Protein AF-0000000070341217 (afdb_homodimer)

Secondary structure (DSSP, 8-state):
---------------S-------HHHHHHHHHHHHHHHHHHHHHH--S---SSHHHHHHHHHHHHHHHHHHHHHHHHHHHHHHHHHHHHHHHHHHHHHHHHHHHHHHHHH-/---------------S-------HHHHHHHHHHHHHHHHHHHHHH--S---SSHHHHHHHHHHHHHHHHHHHHHHHHHHHHHHHHHHHHHHHHHHHHHHHHHHHHHHHHH-

InterPro domains:
  IPR011598 Myc-type, basic helix-loop-helix (bHLH) domain [PS50888] (19-68)
  IPR011598 Myc-type, basic helix-loop-helix (bHLH) domain [SM00353] (25-74)
  IPR036638 Helix-loop-helix DNA-binding domain superfamily [G3DSA:4.10.280.10] (15-98)
  IPR036638 Helix-loop-helix DNA-binding domain superfamily [SSF47459] (21-89)
  IPR045084 Transcription factor AIB/MYC-like [PTHR11514] (4-87)
  IPR057075 Iron-related transcription factor 3, bHLH domain [PF23177] (24-95)

Foldseek 3Di:
DPPPPPPPPPPPDPPPPPPPDDDPVVVVVCVVVVVVVVLVVLVVVQPDQPDDDSVSSVVSSVVVVVVVVVVVVVVVVVVVVVVVVVVVVVVVVVVVVVVVVVVVVVVVVVD/DPPPPPPPPPPPDPPPPPPPDDDPVVVVVCVVVVVVVVLVVLVVVQPDQPDDDSVSSVVSSVVVVVVVVVVVVVVVVVVVVVVVVVVVVVVVVVVVVVVVVVVVVVVVVVD

Organism: NCBI:txid109376

Radius of gyration: 37.74 Å; Cα contacts (8 Å, |Δi|>4): 99; chains: 2; bounding box: 136×109×64 Å

Structure (mmCIF, N/CA/C/O backbone):
data_AF-0000000070341217-model_v1
#
loop_
_entity.id
_entity.type
_entity.pdbx_description
1 polymer 'Transcription factor'
#
loop_
_atom_site.group_PDB
_atom_site.id
_atom_site.type_symbol
_atom_site.label_atom_id
_atom_site.label_alt_id
_atom_site.label_comp_id
_atom_site.label_asym_id
_atom_site.label_entity_id
_atom_site.label_seq_id
_atom_site.pdbx_PDB_ins_code
_atom_site.Cartn_x
_atom_site.Cartn_y
_atom_site.Cartn_z
_atom_site.occupancy
_atom_site.B_iso_or_equiv
_atom_site.auth_seq_id
_atom_site.auth_comp_id
_atom_site.auth_asym_id
_atom_site.auth_atom_id
_atom_site.pdbx_PDB_model_num
ATOM 1 N N . MET A 1 1 ? 63.156 48.844 31.062 1 36 1 MET A N 1
ATOM 2 C CA . MET A 1 1 ? 61.969 49.125 30.281 1 36 1 MET A CA 1
ATOM 3 C C . MET A 1 1 ? 61.469 47.844 29.594 1 36 1 MET A C 1
ATOM 5 O O . MET A 1 1 ? 61.969 47.469 28.531 1 36 1 MET A O 1
ATOM 9 N N . LEU A 1 2 ? 61.188 46.812 30.406 1 43.84 2 LEU A N 1
ATOM 10 C CA . LEU A 1 2 ? 60.875 45.438 30.047 1 43.84 2 LEU A CA 1
ATOM 11 C C . LEU A 1 2 ? 59.625 45.375 29.172 1 43.84 2 LEU A C 1
ATOM 13 O O . LEU A 1 2 ? 58.594 45.938 29.547 1 43.84 2 LEU A O 1
ATOM 17 N N . LYS A 1 3 ? 59.781 45.281 27.812 1 46 3 LYS A N 1
ATOM 18 C CA . LYS A 1 3 ? 58.844 45.125 26.719 1 46 3 LYS A CA 1
ATOM 19 C C . LYS A 1 3 ? 57.844 44 27.016 1 46 3 LYS A C 1
ATOM 21 O O . LYS A 1 3 ? 58.219 42.844 27.156 1 46 3 LYS A O 1
ATOM 26 N N . ARG A 1 4 ? 56.812 44.281 27.938 1 49.31 4 ARG A N 1
ATOM 27 C CA . ARG A 1 4 ? 55.688 43.406 28.156 1 49.31 4 ARG A CA 1
ATOM 28 C C . ARG A 1 4 ? 55.094 42.938 26.828 1 49.31 4 ARG A C 1
ATOM 30 O O . ARG A 1 4 ? 54.688 43.75 26 1 49.31 4 ARG A O 1
ATOM 37 N N . LYS A 1 5 ? 55.656 41.844 26.281 1 47.62 5 LYS A N 1
ATOM 38 C CA . LYS A 1 5 ? 55.094 41.188 25.094 1 47.62 5 LYS A CA 1
ATOM 39 C C . LYS A 1 5 ? 53.594 41 25.203 1 47.62 5 LYS A C 1
ATOM 41 O O . LYS A 1 5 ? 53.094 40.5 26.203 1 47.62 5 LYS A O 1
ATOM 46 N N . ARG A 1 6 ? 52.812 41.781 24.469 1 45 6 ARG A N 1
ATOM 47 C CA . ARG A 1 6 ? 51.375 41.781 24.219 1 45 6 ARG A CA 1
ATOM 48 C C . ARG A 1 6 ? 50.906 40.375 23.812 1 45 6 ARG A C 1
ATOM 50 O O . ARG A 1 6 ? 51.406 39.812 22.859 1 45 6 ARG A O 1
ATOM 57 N N . GLN A 1 7 ? 50.594 39.406 24.75 1 46.78 7 GLN A N 1
ATOM 58 C CA . GLN A 1 7 ? 50 38.094 24.469 1 46.78 7 GLN A CA 1
ATOM 59 C C . GLN A 1 7 ? 48.781 38.219 23.531 1 46.78 7 GLN A C 1
ATOM 61 O O . GLN A 1 7 ? 47.875 39.031 23.781 1 46.78 7 GLN A O 1
ATOM 66 N N . LYS A 1 8 ? 48.969 38 22.203 1 40.84 8 LYS A N 1
ATOM 67 C CA . LYS A 1 8 ? 47.969 37.969 21.156 1 40.84 8 LYS A CA 1
ATOM 68 C C . LYS A 1 8 ? 46.812 37.062 21.516 1 40.84 8 LYS A C 1
ATOM 70 O O . LYS A 1 8 ? 47 35.938 22 1 40.84 8 LYS A O 1
ATOM 75 N N . LYS A 1 9 ? 45.594 37.531 21.938 1 41.88 9 LYS A N 1
ATOM 76 C CA . LYS A 1 9 ? 44.344 36.844 22.156 1 41.88 9 LYS A CA 1
ATOM 77 C C . LYS A 1 9 ? 43.969 35.969 20.953 1 41.88 9 LYS A C 1
ATOM 79 O O . LYS A 1 9 ? 44 36.438 19.812 1 41.88 9 LYS A O 1
ATOM 84 N N . HIS A 1 10 ? 44.344 34.688 20.906 1 41.41 10 HIS A N 1
ATOM 85 C CA . HIS A 1 10 ? 43.969 33.75 19.844 1 41.41 10 HIS A CA 1
ATOM 86 C C . HIS A 1 10 ? 42.469 33.75 19.594 1 41.41 10 HIS A C 1
ATOM 88 O O . HIS A 1 10 ? 41.688 33.656 20.531 1 41.41 10 HIS A O 1
ATOM 94 N N . LYS A 1 11 ? 41.938 34.5 18.625 1 43 11 LYS A N 1
ATOM 95 C CA . LYS A 1 11 ? 40.531 34.5 18.172 1 43 11 LYS A CA 1
ATOM 96 C C . LYS A 1 11 ? 40 33.062 18.047 1 43 11 LYS A C 1
ATOM 98 O O . LYS A 1 11 ? 40.594 32.219 17.359 1 43 11 LYS A O 1
ATOM 103 N N . LYS A 1 12 ? 39.344 32.438 19.016 1 45.72 12 LYS A N 1
ATOM 104 C CA . LYS A 1 12 ? 38.625 31.156 18.922 1 45.72 12 LYS A CA 1
ATOM 105 C C . LYS A 1 12 ? 37.875 31.031 17.609 1 45.72 12 LYS A C 1
ATOM 107 O O . LYS A 1 12 ? 37.188 31.969 17.188 1 45.72 12 LYS A O 1
ATOM 112 N N . LYS A 1 13 ? 38.312 30.312 16.625 1 43.75 13 LYS A N 1
ATOM 113 C CA . LYS A 1 13 ? 37.594 30 15.383 1 43.75 13 LYS A CA 1
ATOM 114 C C . LYS A 1 13 ? 36.188 29.562 15.664 1 43.75 13 LYS A C 1
ATOM 116 O O . LYS A 1 13 ? 35.938 28.797 16.594 1 43.75 13 LYS A O 1
ATOM 121 N N . PRO A 1 14 ? 35.094 30.375 15.242 1 48.06 14 PRO A N 1
ATOM 122 C CA . PRO A 1 14 ? 33.75 29.859 15.438 1 48.06 14 PRO A CA 1
ATOM 123 C C . PRO A 1 14 ? 33.594 28.391 15.031 1 48.06 14 PRO A C 1
ATOM 125 O O . PRO A 1 14 ? 34.25 27.953 14.086 1 48.06 14 PRO A O 1
ATOM 128 N N . THR A 1 15 ? 33.656 27.453 15.914 1 46.44 15 THR A N 1
ATOM 129 C CA . THR A 1 15 ? 33.406 26.047 15.625 1 46.44 15 THR A CA 1
ATOM 130 C C . THR A 1 15 ? 32.406 25.891 14.469 1 46.44 15 THR A C 1
ATOM 132 O O . THR A 1 15 ? 31.656 26.828 14.164 1 46.44 15 THR A O 1
ATOM 135 N N . HIS A 1 16 ? 32.281 24.75 13.688 1 50.59 16 HIS A N 1
ATOM 136 C CA . HIS A 1 16 ? 31.469 24.281 12.578 1 50.59 16 HIS A CA 1
ATOM 137 C C . HIS A 1 16 ? 30.031 24.797 12.703 1 50.59 16 HIS A C 1
ATOM 139 O O . HIS A 1 16 ? 29.609 25.219 13.781 1 50.59 16 HIS A O 1
ATOM 145 N N . GLY A 1 17 ? 29.312 25.031 11.594 1 45.09 17 GLY A N 1
ATOM 146 C CA . GLY A 1 17 ? 28.031 25.609 11.234 1 45.09 17 GLY A CA 1
ATOM 147 C C . GLY A 1 17 ? 26.891 25.141 12.133 1 45.09 17 GLY A C 1
ATOM 148 O O . GLY A 1 17 ? 26.188 24.188 11.805 1 45.09 17 GLY A O 1
ATOM 149 N N . ARG A 1 18 ? 27.156 24.844 13.258 1 52.69 18 ARG A N 1
ATOM 150 C CA . ARG A 1 18 ? 25.953 24.516 14.039 1 52.69 18 ARG A CA 1
ATOM 151 C C . ARG A 1 18 ? 24.844 25.531 13.789 1 52.69 18 ARG A C 1
ATOM 153 O O . ARG A 1 18 ? 25.078 26.75 13.859 1 52.69 18 ARG A O 1
ATOM 160 N N . GLU A 1 19 ? 23.922 25.234 12.781 1 55.06 19 GLU A N 1
ATOM 161 C CA . GLU A 1 19 ? 22.797 26.141 12.594 1 55.06 19 GLU A CA 1
ATOM 162 C C . GLU A 1 19 ? 22.375 26.781 13.914 1 55.06 19 GLU A C 1
ATOM 164 O O . GLU A 1 19 ? 22.219 26.078 14.922 1 55.06 19 GLU A O 1
ATOM 169 N N . GLU A 1 20 ? 22.766 27.828 14.219 1 64.94 20 GLU A N 1
ATOM 170 C CA . GLU A 1 20 ? 22.25 28.578 15.359 1 64.94 20 GLU A CA 1
ATOM 171 C C . GLU A 1 20 ? 20.766 28.297 15.586 1 64.94 20 GLU A C 1
ATOM 173 O O . GLU A 1 20 ? 20 28.188 14.633 1 64.94 20 GLU A O 1
ATOM 178 N N . PRO A 1 21 ? 20.5 27.875 16.828 1 71.94 21 PRO A N 1
ATOM 179 C CA . PRO A 1 21 ? 19.078 27.625 17.109 1 71.94 21 PRO A CA 1
ATOM 180 C C . PRO A 1 21 ? 18.172 28.75 16.625 1 71.94 21 PRO A C 1
ATOM 182 O O . PRO A 1 21 ? 18.5 29.922 16.781 1 71.94 21 PRO A O 1
ATOM 185 N N . MET A 1 22 ? 17.453 28.594 15.68 1 74.19 22 MET A N 1
ATOM 186 C CA . MET A 1 22 ? 16.5 29.547 15.117 1 74.19 22 MET A CA 1
ATOM 187 C C . MET A 1 22 ? 15.688 30.219 16.219 1 74.19 22 MET A C 1
ATOM 189 O O . MET A 1 22 ? 15.375 29.594 17.234 1 74.19 22 MET A O 1
ATOM 193 N N . ASN A 1 23 ? 15.562 31.484 16.109 1 88 23 ASN A N 1
ATOM 194 C CA . ASN A 1 23 ? 14.703 32.25 17.016 1 88 23 ASN A CA 1
ATOM 195 C C . ASN A 1 23 ? 13.258 31.75 16.953 1 88 23 ASN A C 1
ATOM 197 O O . ASN A 1 23 ? 12.805 31.266 15.914 1 88 23 ASN A O 1
ATOM 201 N N . HIS A 1 24 ? 12.547 31.703 18.031 1 90.69 24 HIS A N 1
ATOM 202 C CA . HIS A 1 24 ? 11.195 31.188 18.172 1 90.69 24 HIS A CA 1
ATOM 203 C C . HIS A 1 24 ? 10.258 31.781 17.125 1 90.69 24 HIS A C 1
ATOM 205 O O . HIS A 1 24 ? 9.453 31.062 16.531 1 90.69 24 HIS A O 1
ATOM 211 N N . VAL A 1 25 ? 10.492 33.094 16.875 1 92.19 25 VAL A N 1
ATOM 212 C CA . VAL A 1 25 ? 9.625 33.781 15.938 1 92.19 25 VAL A CA 1
ATOM 213 C C . VAL A 1 25 ? 9.836 33.25 14.523 1 92.19 25 VAL A C 1
ATOM 215 O O . VAL A 1 25 ? 8.867 33 13.805 1 92.19 25 VAL A O 1
ATOM 218 N N . GLU A 1 26 ? 11.031 33.094 14.203 1 89.31 26 GLU A N 1
ATOM 219 C CA . GLU A 1 26 ? 11.359 32.562 12.883 1 89.31 26 GLU A CA 1
ATOM 220 C C . GLU A 1 26 ? 10.867 31.125 12.734 1 89.31 26 GLU A C 1
ATOM 222 O O . GLU A 1 26 ? 10.344 30.75 11.68 1 89.31 26 GLU A O 1
ATOM 227 N N . ALA A 1 27 ? 10.984 30.406 13.797 1 90.56 27 ALA A N 1
ATOM 228 C CA . ALA A 1 27 ? 10.555 29.016 13.781 1 90.56 27 ALA A CA 1
ATOM 229 C C . ALA A 1 27 ? 9.047 28.906 13.57 1 90.56 27 ALA A C 1
ATOM 231 O O . ALA A 1 27 ? 8.578 28.047 12.828 1 90.56 27 ALA A O 1
ATOM 232 N N . GLU A 1 28 ? 8.359 29.812 14.148 1 91.38 28 GLU A N 1
ATOM 233 C CA . GLU A 1 28 ? 6.902 29.797 14.055 1 91.38 28 GLU A CA 1
ATOM 234 C C . GLU A 1 28 ? 6.43 30.188 12.656 1 91.38 28 GLU A C 1
ATOM 236 O O . GLU A 1 28 ? 5.402 29.703 12.18 1 91.38 28 GLU A O 1
ATOM 241 N N . ARG A 1 29 ? 7.254 31.031 11.977 1 91.69 29 ARG A N 1
ATOM 242 C CA . ARG A 1 29 ? 6.926 31.469 10.633 1 91.69 29 ARG A CA 1
ATOM 243 C C . ARG A 1 29 ? 7.191 30.375 9.609 1 91.69 29 ARG A C 1
ATOM 245 O O . ARG A 1 29 ? 6.5 30.281 8.586 1 91.69 29 ARG A O 1
ATOM 252 N N . LEU A 1 30 ? 8.008 29.516 10.016 1 92.12 30 LEU A N 1
ATOM 253 C CA . LEU A 1 30 ? 8.414 28.484 9.078 1 92.12 30 LEU A CA 1
ATOM 254 C C . LEU A 1 30 ? 7.535 27.25 9.211 1 92.12 30 LEU A C 1
ATOM 256 O O . LEU A 1 30 ? 7.391 26.469 8.266 1 92.12 30 LEU A O 1
ATOM 260 N N . ARG A 1 31 ? 6.93 27.078 10.281 1 93.38 31 ARG A N 1
ATOM 261 C CA . ARG A 1 31 ? 6.195 25.859 10.594 1 93.38 31 ARG A CA 1
ATOM 262 C C . ARG A 1 31 ? 5.074 25.625 9.586 1 93.38 31 ARG A C 1
ATOM 264 O O . ARG A 1 31 ? 4.957 24.531 9.023 1 93.38 31 ARG A O 1
ATOM 271 N N . PRO A 1 32 ? 4.301 26.656 9.328 1 94.94 32 PRO A N 1
ATOM 272 C CA . PRO A 1 32 ? 3.209 26.484 8.359 1 94.94 32 PRO A CA 1
ATOM 273 C C . PRO A 1 32 ? 3.709 26.172 6.953 1 94.94 32 PRO A C 1
ATOM 275 O O . PRO A 1 32 ? 3.074 25.406 6.227 1 94.94 32 PRO A O 1
ATOM 278 N N . LYS A 1 33 ? 4.781 26.812 6.617 1 95.75 33 LYS A N 1
ATOM 279 C CA . LYS A 1 33 ? 5.355 26.562 5.297 1 95.75 33 LYS A CA 1
ATOM 280 C C . LYS A 1 33 ? 5.777 25.109 5.145 1 95.75 33 LYS A C 1
ATOM 282 O O . LYS A 1 33 ? 5.504 24.484 4.121 1 95.75 33 LYS A O 1
ATOM 287 N N . LYS A 1 34 ? 6.406 24.672 6.188 1 96.19 34 LYS A N 1
ATOM 288 C CA . LYS A 1 34 ? 6.836 23.281 6.188 1 96.19 34 LYS A CA 1
ATOM 289 C C . LYS A 1 34 ? 5.641 22.328 6.113 1 96.19 34 LYS A C 1
ATOM 291 O O . LYS A 1 34 ? 5.648 21.375 5.348 1 96.19 34 LYS A O 1
ATOM 296 N N . LEU A 1 35 ? 4.68 22.578 6.852 1 97.62 35 LEU A N 1
ATOM 297 C CA . LEU A 1 35 ? 3.469 21.766 6.875 1 97.62 35 LEU A CA 1
ATOM 298 C C . LEU A 1 35 ? 2.799 21.75 5.504 1 97.62 35 LEU A C 1
ATOM 300 O O . LEU A 1 35 ? 2.398 20.703 5.016 1 97.62 35 LEU A O 1
ATOM 304 N N . ASN A 1 36 ? 2.756 22.953 4.926 1 97.31 36 ASN A N 1
ATOM 305 C CA . ASN A 1 36 ? 2.15 23.047 3.604 1 97.31 36 ASN A CA 1
ATOM 306 C C . ASN A 1 36 ? 2.934 22.25 2.566 1 97.31 36 ASN A C 1
ATOM 308 O O . ASN A 1 36 ? 2.344 21.625 1.684 1 97.31 36 ASN A O 1
ATOM 312 N N . GLN A 1 37 ? 4.207 22.312 2.65 1 97.94 37 GLN A N 1
ATOM 313 C CA . GLN A 1 37 ? 5.047 21.531 1.757 1 97.94 37 GLN A CA 1
ATOM 314 C C . GLN A 1 37 ? 4.75 20.031 1.892 1 97.94 37 GLN A C 1
ATOM 316 O O . GLN A 1 37 ? 4.723 19.312 0.895 1 97.94 37 GLN A O 1
ATOM 321 N N . ARG A 1 38 ? 4.504 19.625 3.076 1 98.25 38 ARG A N 1
ATOM 322 C CA . ARG A 1 38 ? 4.199 18.219 3.318 1 98.25 38 ARG A CA 1
ATOM 323 C C . ARG A 1 38 ? 2.83 17.859 2.754 1 98.25 38 ARG A C 1
ATOM 325 O O . ARG A 1 38 ? 2.646 16.766 2.225 1 98.25 38 ARG A O 1
ATOM 332 N N . PHE A 1 39 ? 1.952 18.703 2.84 1 98.44 39 PHE A N 1
ATOM 333 C CA . PHE A 1 39 ? 0.647 18.469 2.236 1 98.44 39 PHE A CA 1
ATOM 334 C C . PHE A 1 39 ? 0.771 18.312 0.724 1 98.44 39 PHE A C 1
ATOM 336 O O . PHE A 1 39 ? 0.102 17.469 0.123 1 98.44 39 PHE A O 1
ATOM 343 N N . TYR A 1 40 ? 1.619 19.125 0.142 1 97.88 40 TYR A N 1
ATOM 344 C CA . TYR A 1 40 ? 1.832 19.031 -1.299 1 97.88 40 TYR A CA 1
ATOM 345 C C . TYR A 1 40 ? 2.428 17.688 -1.678 1 97.88 40 TYR A C 1
ATOM 347 O O . TYR A 1 40 ? 1.988 17.062 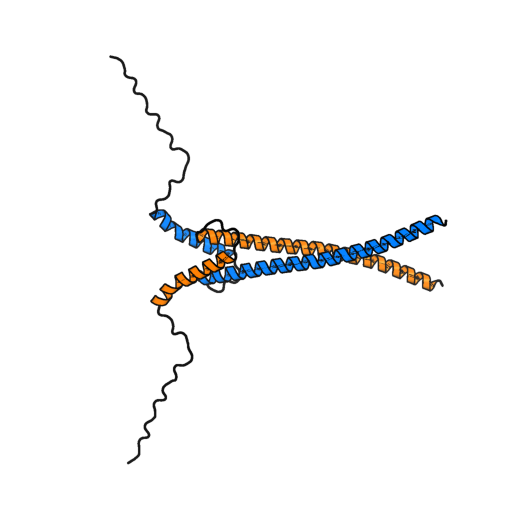-2.641 1 97.88 40 TYR A O 1
ATOM 355 N N . ALA A 1 41 ? 3.336 17.312 -0.92 1 98.44 41 ALA A N 1
ATOM 356 C CA . ALA A 1 41 ? 3.957 16.016 -1.166 1 98.44 41 ALA A CA 1
ATOM 357 C C . ALA A 1 41 ? 2.938 14.891 -1.036 1 98.44 41 ALA A C 1
ATOM 359 O O . ALA A 1 41 ? 2.947 13.945 -1.827 1 98.44 41 ALA A O 1
ATOM 360 N N . LEU A 1 42 ? 2.115 15.008 -0.09 1 98.38 42 LEU A N 1
ATOM 361 C CA . LEU A 1 42 ? 1.082 14 0.13 1 98.38 42 LEU A CA 1
ATOM 362 C C . LEU A 1 42 ? 0.105 13.961 -1.039 1 98.38 42 LEU A C 1
ATOM 364 O O . LEU A 1 42 ? -0.257 12.883 -1.513 1 98.38 42 LEU A O 1
ATOM 368 N N . ARG A 1 43 ? -0.201 15.094 -1.489 1 97.81 43 ARG A N 1
ATOM 369 C CA . ARG A 1 43 ? -1.128 15.195 -2.613 1 97.81 43 ARG A CA 1
ATOM 370 C C . ARG A 1 43 ? -0.561 14.508 -3.852 1 97.81 43 ARG A C 1
ATOM 372 O O . ARG A 1 43 ? -1.312 13.969 -4.668 1 97.81 43 ARG A O 1
ATOM 379 N N . ALA A 1 44 ? 0.674 14.5 -3.99 1 97.69 44 ALA A N 1
ATOM 380 C CA . ALA A 1 44 ? 1.34 13.961 -5.172 1 97.69 44 ALA A CA 1
ATOM 381 C C . ALA A 1 44 ? 1.288 12.438 -5.176 1 97.69 44 ALA A C 1
ATOM 383 O O . ALA A 1 44 ? 1.429 11.805 -6.23 1 97.69 44 ALA A O 1
ATOM 384 N N . VAL A 1 45 ? 1.002 11.82 -4.035 1 97.94 45 VAL A N 1
ATOM 385 C CA . VAL A 1 45 ? 1.144 10.367 -3.99 1 97.94 45 VAL A CA 1
ATOM 386 C C . VAL A 1 45 ? -0.222 9.727 -3.764 1 97.94 45 VAL A C 1
ATOM 388 O O . VAL A 1 45 ? -0.357 8.5 -3.84 1 97.94 45 VAL A O 1
ATOM 391 N N . VAL A 1 46 ? -1.166 10.531 -3.457 1 98.12 46 VAL A N 1
ATOM 392 C CA . VAL A 1 46 ? -2.504 10.008 -3.207 1 98.12 46 VAL A CA 1
ATOM 393 C C . VAL A 1 46 ? -3.371 10.188 -4.453 1 98.12 46 VAL A C 1
ATOM 395 O O . VAL A 1 46 ? -3.615 11.312 -4.891 1 98.12 46 VAL A O 1
ATOM 398 N N . PRO A 1 47 ? -3.955 9.125 -4.891 1 95.75 47 PRO A N 1
ATOM 399 C CA . PRO A 1 47 ? -4.816 9.227 -6.07 1 95.75 47 PRO A CA 1
ATOM 400 C C . PRO A 1 47 ? -6.254 9.602 -5.723 1 95.75 47 PRO A C 1
ATOM 402 O O . PRO A 1 47 ? -6.664 9.484 -4.566 1 95.75 47 PRO A O 1
ATOM 405 N N . ASN A 1 48 ? -6.949 10.094 -6.688 1 92.31 48 ASN A N 1
ATOM 406 C CA . ASN A 1 48 ? -8.391 10.305 -6.621 1 92.31 48 ASN A CA 1
ATOM 407 C C . ASN A 1 48 ? -8.773 11.188 -5.434 1 92.31 48 ASN A C 1
ATOM 409 O O . ASN A 1 48 ? -9.648 10.82 -4.645 1 92.31 48 ASN A O 1
ATOM 413 N N . ILE A 1 49 ? -8.297 12.266 -5.438 1 92.38 49 ILE A N 1
ATOM 414 C CA . ILE A 1 49 ? -8.578 13.227 -4.371 1 92.38 49 ILE A CA 1
ATOM 415 C C . ILE A 1 49 ? -9.992 13.773 -4.535 1 92.38 49 ILE A C 1
ATOM 417 O O . ILE A 1 49 ? -10.367 14.242 -5.617 1 92.38 49 ILE A O 1
ATOM 421 N N . THR A 1 50 ? -10.805 13.758 -3.5 1 92.19 50 THR A N 1
ATOM 422 C CA . THR A 1 50 ? -12.219 14.109 -3.551 1 92.19 50 THR A CA 1
ATOM 423 C C . THR A 1 50 ? -12.422 15.602 -3.309 1 92.19 50 THR A C 1
ATOM 425 O O . THR A 1 50 ? -13.359 16.203 -3.842 1 92.19 50 THR A O 1
ATOM 428 N N . GLY A 1 51 ? -11.602 16.172 -2.467 1 91.44 51 GLY A N 1
ATOM 429 C CA . GLY A 1 51 ? -11.688 17.594 -2.117 1 91.44 51 GLY A CA 1
ATOM 430 C C . GLY A 1 51 ? -10.344 18.297 -2.145 1 91.44 51 GLY A C 1
ATOM 431 O O . GLY A 1 51 ? -9.297 17.641 -2.111 1 91.44 51 GLY A O 1
ATOM 432 N N . MET A 1 52 ? -10.523 19.547 -2.176 1 91.25 52 MET A N 1
ATOM 433 C CA . MET A 1 52 ? -9.281 20.312 -2.277 1 91.25 52 MET A CA 1
ATOM 434 C C . MET A 1 52 ? -8.773 20.703 -0.895 1 91.25 52 MET A C 1
ATOM 436 O O . MET A 1 52 ? -7.605 21.062 -0.738 1 91.25 52 MET A O 1
ATOM 440 N N . ASP A 1 53 ? -9.625 20.516 0.062 1 95.75 53 ASP A N 1
ATOM 441 C CA . ASP A 1 53 ? -9.211 20.953 1.396 1 95.75 53 ASP A CA 1
ATOM 442 C C . ASP A 1 53 ? -8.344 19.891 2.072 1 95.75 53 ASP A C 1
ATOM 444 O O . ASP A 1 53 ? -8.406 18.719 1.716 1 95.75 53 ASP A O 1
ATOM 448 N N . LYS A 1 54 ? -7.641 20.359 2.994 1 97.44 54 LYS A N 1
ATOM 449 C CA . LYS A 1 54 ? -6.664 19.531 3.689 1 97.44 54 LYS A CA 1
ATOM 450 C C . LYS A 1 54 ? -7.344 18.344 4.387 1 97.44 54 LYS A C 1
ATOM 452 O O . LYS A 1 54 ? -6.797 17.25 4.426 1 97.44 54 LYS A O 1
ATOM 457 N N . ALA A 1 55 ? -8.492 18.641 5 1 97.62 55 ALA A N 1
ATOM 458 C CA . ALA A 1 55 ? -9.195 17.578 5.703 1 97.62 55 ALA A CA 1
ATOM 459 C C . ALA A 1 55 ? -9.617 16.469 4.742 1 97.62 55 ALA A C 1
ATOM 461 O O . ALA A 1 55 ? -9.492 15.281 5.059 1 97.62 55 ALA A O 1
ATOM 462 N N . SER A 1 56 ? -10.078 16.781 3.611 1 97.56 56 SER A N 1
ATOM 463 C CA . SER A 1 56 ? -10.461 15.812 2.592 1 97.56 56 SER A CA 1
ATOM 464 C C . SER A 1 56 ? -9.258 15.023 2.096 1 97.56 56 SER A C 1
ATOM 466 O O . SER A 1 56 ? -9.344 13.812 1.886 1 97.56 56 SER A O 1
ATOM 468 N N . LEU A 1 57 ? -8.188 15.727 1.907 1 98.38 57 LEU A N 1
ATOM 469 C CA . LEU A 1 57 ? -6.965 15.062 1.483 1 98.38 57 LEU A CA 1
ATOM 470 C C . LEU A 1 57 ? -6.531 14.016 2.508 1 98.38 57 LEU A C 1
ATOM 472 O O . LEU A 1 57 ? -6.172 12.898 2.143 1 98.38 57 LEU A O 1
ATOM 476 N N . LEU A 1 58 ? -6.57 14.352 3.682 1 98.5 58 LEU A N 1
ATOM 477 C CA . LEU A 1 58 ? -6.176 13.414 4.734 1 98.5 58 LEU A CA 1
ATOM 478 C C . LEU A 1 58 ? -7.117 12.219 4.777 1 98.5 58 LEU A C 1
ATOM 480 O O . LEU A 1 58 ? -6.676 11.086 4.988 1 98.5 58 LEU A O 1
ATOM 484 N N . GLU A 1 59 ? -8.344 12.484 4.605 1 98.06 59 GLU A N 1
ATOM 485 C CA . GLU A 1 59 ? -9.328 11.406 4.559 1 98.06 59 GLU A CA 1
ATOM 486 C C . GLU A 1 59 ? -9.047 10.445 3.404 1 98.06 59 GLU A C 1
ATOM 488 O O . GLU A 1 59 ? -9.039 9.227 3.588 1 98.06 59 GLU A O 1
ATOM 493 N N . ASP A 1 60 ? -8.844 11 2.273 1 98.56 60 ASP A N 1
ATOM 494 C CA . ASP A 1 60 ? -8.508 10.188 1.105 1 98.56 60 ASP A CA 1
ATOM 495 C C . ASP A 1 60 ? -7.219 9.406 1.328 1 98.56 60 ASP A C 1
ATOM 497 O O . ASP A 1 60 ? -7.082 8.273 0.854 1 98.56 60 ASP A O 1
ATOM 501 N N . THR A 1 61 ? -6.297 9.992 2.01 1 98.75 61 THR A N 1
ATOM 502 C CA . THR A 1 61 ? -5.023 9.344 2.314 1 98.75 61 THR A CA 1
ATOM 503 C C . THR A 1 61 ? -5.238 8.102 3.166 1 98.75 61 THR A C 1
ATOM 505 O O . THR A 1 61 ? -4.695 7.035 2.867 1 98.75 61 THR A O 1
ATOM 508 N N . VAL A 1 62 ? -6.008 8.25 4.164 1 98.75 62 VAL A N 1
ATOM 509 C CA . VAL A 1 62 ? -6.305 7.117 5.027 1 98.75 62 VAL A CA 1
ATOM 510 C C . VAL A 1 62 ? -6.98 6.012 4.219 1 98.75 62 VAL A C 1
ATOM 512 O O . VAL A 1 62 ? -6.613 4.84 4.332 1 98.75 62 VAL A O 1
ATOM 515 N N . ARG A 1 63 ? -7.883 6.402 3.426 1 98.25 63 ARG A N 1
ATOM 516 C CA . ARG A 1 63 ? -8.57 5.449 2.562 1 98.25 63 ARG A CA 1
ATOM 517 C C . ARG A 1 63 ? -7.59 4.727 1.647 1 98.25 63 ARG A C 1
ATOM 519 O O . ARG A 1 63 ? -7.648 3.506 1.506 1 98.25 63 ARG A O 1
ATOM 526 N N . TYR A 1 64 ? -6.734 5.449 1.046 1 98.44 64 TYR A N 1
ATOM 527 C CA . TYR A 1 64 ? -5.77 4.91 0.097 1 98.44 64 TYR A CA 1
ATOM 528 C C . TYR A 1 64 ? -4.801 3.955 0.787 1 98.44 64 TYR A C 1
ATOM 530 O O . TYR A 1 64 ? -4.488 2.887 0.256 1 98.44 64 TYR A O 1
ATOM 538 N N . ILE A 1 65 ? -4.379 4.309 1.876 1 98.5 65 ILE A N 1
ATOM 539 C CA . ILE A 1 65 ? -3.488 3.439 2.639 1 98.5 65 ILE A CA 1
ATOM 540 C C . ILE A 1 65 ? -4.191 2.117 2.936 1 98.5 65 ILE A C 1
ATOM 542 O O . ILE A 1 65 ? -3.609 1.044 2.75 1 98.5 65 ILE A O 1
ATOM 546 N N . ASN A 1 66 ? -5.43 2.221 3.416 1 98.12 66 ASN A N 1
ATOM 547 C CA . ASN A 1 66 ? -6.172 1.003 3.719 1 98.12 66 ASN A CA 1
ATOM 548 C C . ASN A 1 66 ? -6.375 0.146 2.473 1 98.12 66 ASN A C 1
ATOM 550 O O . ASN A 1 66 ? -6.305 -1.083 2.541 1 98.12 66 ASN A O 1
ATOM 554 N N . GLU A 1 67 ? -6.602 0.771 1.364 1 97.25 67 GLU A N 1
ATOM 555 C CA . GLU A 1 67 ? -6.734 0.057 0.098 1 97.25 67 GLU A CA 1
ATOM 556 C C . GLU A 1 67 ? -5.434 -0.65 -0.276 1 97.25 67 GLU A C 1
ATOM 558 O O . GLU A 1 67 ? -5.453 -1.804 -0.71 1 97.25 67 GLU A O 1
ATOM 563 N N . LEU A 1 68 ? -4.379 0.101 -0.146 1 96.56 68 LEU A N 1
ATOM 564 C CA . LEU A 1 68 ? -3.08 -0.476 -0.471 1 96.56 68 LEU A CA 1
ATOM 565 C C . LEU A 1 68 ? -2.785 -1.686 0.41 1 96.56 68 LEU A C 1
ATOM 567 O O . LEU A 1 68 ? -2.26 -2.693 -0.067 1 96.56 68 LEU A O 1
ATOM 571 N N . LYS A 1 69 ? -3.102 -1.58 1.685 1 96.44 69 LYS A N 1
ATOM 572 C CA . LYS A 1 69 ? -2.898 -2.693 2.607 1 96.44 69 LYS A CA 1
ATOM 573 C C . LYS A 1 69 ? -3.727 -3.906 2.197 1 96.44 69 LYS A C 1
ATOM 575 O O . LYS A 1 69 ? -3.229 -5.035 2.2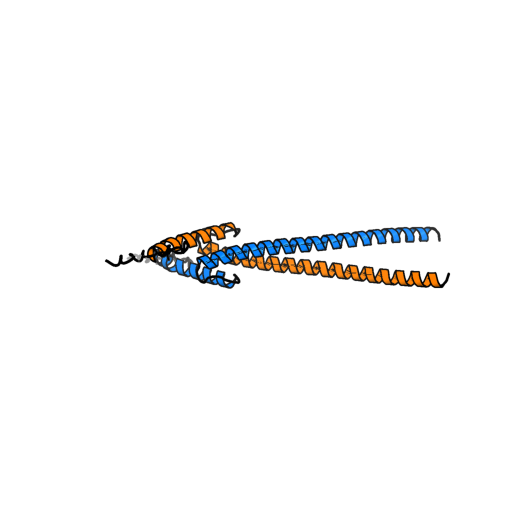03 1 96.44 69 LYS A O 1
ATOM 580 N N . LEU A 1 70 ? -4.898 -3.658 1.867 1 96 70 LEU A N 1
ATOM 581 C CA . LEU A 1 70 ? -5.785 -4.734 1.438 1 96 70 LEU A CA 1
ATOM 582 C C . LEU A 1 70 ? -5.27 -5.387 0.159 1 96 70 LEU A C 1
ATOM 584 O O . LEU A 1 70 ? -5.27 -6.613 0.04 1 96 70 LEU A O 1
ATOM 588 N N . ASN A 1 71 ? -4.895 -4.484 -0.72 1 93.69 71 ASN A N 1
ATOM 589 C CA . ASN A 1 71 ? -4.367 -5 -1.979 1 93.69 71 ASN A CA 1
ATOM 590 C C . ASN A 1 71 ? -3.123 -5.859 -1.755 1 93.69 71 ASN A C 1
ATOM 592 O O . ASN A 1 71 ? -2.955 -6.895 -2.4 1 93.69 71 ASN A O 1
ATOM 596 N N . ALA A 1 72 ? -2.303 -5.422 -0.901 1 90.88 72 ALA A N 1
ATOM 597 C CA . ALA A 1 72 ? -1.09 -6.176 -0.593 1 90.88 72 ALA A CA 1
ATOM 598 C C . ALA A 1 72 ? -1.431 -7.539 0.003 1 90.88 72 ALA A C 1
ATOM 600 O O . ALA A 1 72 ? -0.826 -8.547 -0.3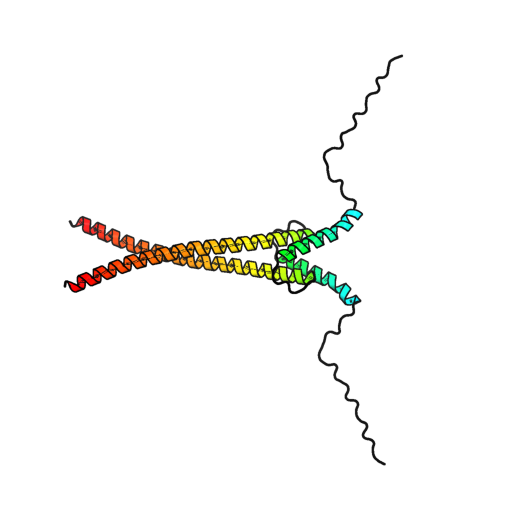62 1 90.88 72 ALA A O 1
ATOM 601 N N . GLU A 1 73 ? -2.352 -7.566 0.898 1 92.69 73 GLU A N 1
ATOM 602 C CA . GLU A 1 73 ? -2.781 -8.82 1.511 1 92.69 73 GLU A CA 1
ATOM 603 C C . GLU A 1 73 ? -3.359 -9.773 0.47 1 92.69 73 GLU A C 1
ATOM 605 O O . GLU A 1 73 ? -3.076 -10.969 0.493 1 92.69 73 GLU A O 1
ATOM 610 N N . ASN A 1 74 ? -4.145 -9.266 -0.418 1 94 74 ASN A N 1
ATOM 611 C CA . ASN A 1 74 ? -4.746 -10.078 -1.473 1 94 74 ASN A CA 1
ATOM 612 C C . ASN A 1 74 ? -3.688 -10.648 -2.412 1 94 74 ASN A C 1
ATOM 614 O O . ASN A 1 74 ? -3.766 -11.812 -2.805 1 94 74 ASN A O 1
ATOM 618 N N . ALA A 1 75 ? -2.764 -9.781 -2.795 1 89.81 75 ALA A N 1
ATOM 619 C CA . ALA A 1 75 ? -1.691 -10.219 -3.682 1 89.81 75 ALA A CA 1
ATOM 620 C C . ALA A 1 75 ? -0.886 -11.352 -3.049 1 89.81 75 ALA A C 1
ATOM 622 O O . ALA A 1 75 ? -0.531 -12.32 -3.723 1 89.81 75 ALA A O 1
ATOM 623 N N . GLU A 1 76 ? -0.675 -11.227 -1.78 1 91.12 76 GLU A N 1
ATOM 624 C CA . GLU A 1 76 ? 0.064 -12.266 -1.062 1 91.12 76 GLU A CA 1
ATOM 625 C C . GLU A 1 76 ? -0.728 -13.562 -1 1 91.12 76 GLU A C 1
ATOM 627 O O . GLU A 1 76 ? -0.164 -14.648 -1.169 1 91.12 76 GLU A O 1
ATOM 632 N N . SER A 1 77 ? -1.952 -13.477 -0.753 1 94.25 77 SER A N 1
ATOM 633 C CA . SER A 1 77 ? -2.818 -14.648 -0.696 1 94.25 77 SER A CA 1
ATOM 634 C C . SER A 1 77 ? -2.85 -15.375 -2.035 1 94.25 77 SER A C 1
ATOM 636 O O . SER A 1 77 ? -2.803 -16.609 -2.08 1 94.25 77 SER A O 1
ATOM 638 N N . LYS A 1 78 ? -2.92 -14.578 -3.041 1 92.19 78 LYS A N 1
ATOM 639 C CA . LYS A 1 78 ? -2.936 -15.156 -4.383 1 92.19 78 LYS A CA 1
ATOM 640 C C . LYS A 1 78 ? -1.618 -15.859 -4.691 1 92.19 78 LYS A C 1
ATOM 642 O O . LYS A 1 78 ? -1.612 -16.969 -5.242 1 92.19 78 LYS A O 1
ATOM 647 N N . LYS A 1 79 ? -0.561 -15.188 -4.395 1 91.06 79 LYS A N 1
ATOM 648 C CA . LYS A 1 79 ? 0.757 -15.789 -4.566 1 91.06 79 LYS A CA 1
ATOM 649 C C . LYS A 1 79 ? 0.854 -17.125 -3.828 1 91.06 79 LYS A C 1
ATOM 651 O O . LYS A 1 79 ? 1.341 -18.109 -4.379 1 91.06 79 LYS A O 1
ATOM 656 N N . ASN A 1 80 ? 0.385 -17.172 -2.594 1 93.75 80 ASN A N 1
ATOM 657 C CA . ASN A 1 80 ? 0.433 -18.391 -1.784 1 93.75 80 ASN A CA 1
ATOM 658 C C . ASN A 1 80 ? -0.418 -19.5 -2.391 1 93.75 80 ASN A C 1
ATOM 660 O O . ASN A 1 80 ? -0.032 -20.672 -2.361 1 93.75 80 ASN A O 1
ATOM 664 N N . ALA A 1 81 ? -1.487 -19.125 -2.977 1 93.94 81 ALA A N 1
ATOM 665 C CA . ALA A 1 81 ? -2.371 -20.094 -3.6 1 93.94 81 ALA A CA 1
ATOM 666 C C . ALA A 1 81 ? -1.702 -20.75 -4.805 1 93.94 81 ALA A C 1
ATOM 668 O O . ALA A 1 81 ? -1.778 -21.969 -4.977 1 93.94 81 ALA A O 1
ATOM 669 N N . VAL A 1 82 ? -1.025 -19.953 -5.574 1 93.06 82 VAL A N 1
ATOM 670 C CA . VAL A 1 82 ? -0.345 -20.469 -6.758 1 93.06 82 VAL A CA 1
ATOM 671 C C . VAL A 1 82 ? 0.85 -21.312 -6.336 1 93.06 82 VAL A C 1
ATOM 673 O O . VAL A 1 82 ? 1.136 -22.344 -6.949 1 93.06 82 VAL A O 1
ATOM 676 N N . GLN A 1 83 ? 1.479 -20.953 -5.297 1 92.62 83 GLN A N 1
ATOM 677 C CA . GLN A 1 83 ? 2.607 -21.719 -4.766 1 92.62 83 GLN A CA 1
ATOM 678 C C . GLN A 1 83 ? 2.166 -23.094 -4.27 1 92.62 83 GLN A C 1
ATOM 680 O O . GLN A 1 83 ? 2.871 -24.078 -4.465 1 92.62 83 GLN A O 1
ATOM 685 N N . ILE A 1 84 ? 1.06 -23.156 -3.641 1 94.62 84 ILE A N 1
ATOM 686 C CA . ILE A 1 84 ? 0.507 -24.422 -3.162 1 94.62 84 ILE A CA 1
ATOM 687 C C . ILE A 1 84 ? 0.193 -25.328 -4.348 1 94.62 84 ILE A C 1
ATOM 689 O O . ILE A 1 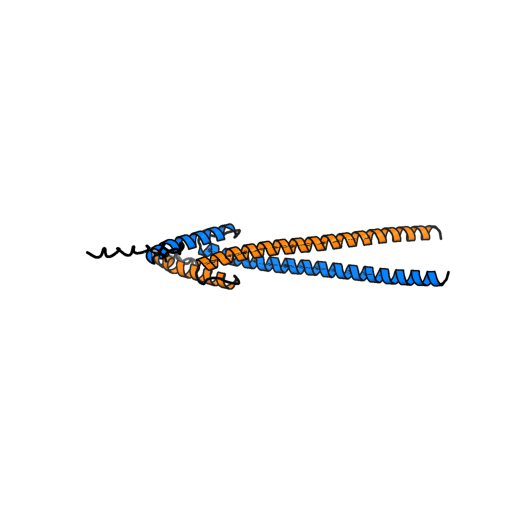84 ? 0.505 -26.516 -4.324 1 94.62 84 ILE A O 1
ATOM 693 N N . GLN A 1 85 ? -0.321 -24.734 -5.359 1 91.88 85 GLN A N 1
ATOM 694 C CA . GLN A 1 85 ? -0.621 -25.484 -6.57 1 91.88 85 GLN A CA 1
ATOM 695 C C . GLN A 1 85 ? 0.653 -26.047 -7.199 1 91.88 85 GLN A C 1
ATOM 697 O O . GLN A 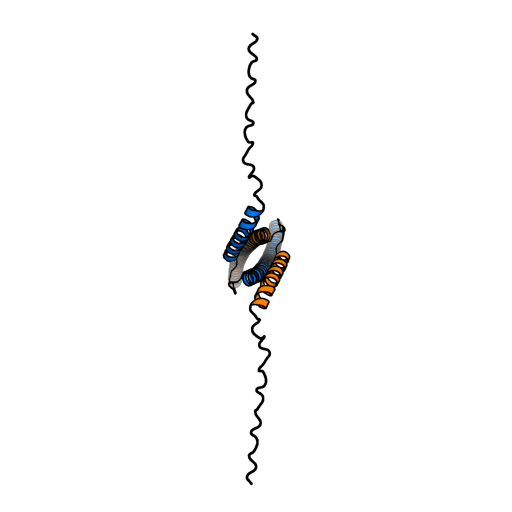1 85 ? 0.689 -27.203 -7.625 1 91.88 85 GLN A O 1
ATOM 702 N N . LEU A 1 86 ? 1.645 -25.25 -7.254 1 92.62 86 LEU A N 1
ATOM 703 C CA . LEU A 1 86 ? 2.928 -25.656 -7.816 1 92.62 86 LEU A CA 1
ATOM 704 C C . LEU A 1 86 ? 3.533 -26.812 -7.008 1 92.62 86 LEU A C 1
ATOM 706 O O . LEU A 1 86 ? 4.047 -27.766 -7.578 1 92.62 86 LEU A O 1
ATOM 710 N N . ASN A 1 87 ? 3.432 -26.703 -5.742 1 93.56 87 ASN A N 1
ATOM 711 C CA . ASN A 1 87 ? 3.969 -27.75 -4.871 1 93.56 87 ASN A CA 1
ATOM 712 C C . ASN A 1 87 ? 3.219 -29.062 -5.047 1 93.56 87 ASN A C 1
ATOM 714 O O . ASN A 1 87 ? 3.828 -30.141 -5.047 1 93.56 87 ASN A O 1
ATOM 718 N N . LYS A 1 88 ? 1.975 -28.953 -5.219 1 92.62 88 LYS A N 1
ATOM 719 C CA . LYS A 1 88 ? 1.163 -30.156 -5.441 1 92.62 88 LYS A CA 1
ATOM 720 C C . LYS A 1 88 ? 1.529 -30.828 -6.758 1 92.62 88 LYS A C 1
ATOM 722 O O . LYS A 1 88 ? 1.673 -32.062 -6.816 1 92.62 88 LYS A O 1
ATOM 727 N N . LEU A 1 89 ? 1.727 -30.016 -7.738 1 87.56 89 LEU A N 1
ATOM 728 C CA . LEU A 1 89 ? 2.105 -30.562 -9.039 1 87.56 89 LEU A CA 1
ATOM 729 C C . LEU A 1 89 ? 3.49 -31.188 -8.984 1 87.56 89 LEU A C 1
ATOM 731 O O . LEU A 1 89 ? 3.713 -32.25 -9.562 1 87.56 89 LEU A O 1
ATOM 735 N N . ASN A 1 90 ? 4.359 -30.578 -8.297 1 89.38 90 ASN A N 1
ATOM 736 C CA . ASN A 1 90 ? 5.703 -31.109 -8.125 1 89.38 90 ASN A CA 1
ATOM 737 C C . ASN A 1 90 ? 5.68 -32.438 -7.371 1 89.38 90 ASN A C 1
ATOM 739 O O . ASN A 1 90 ? 6.43 -33.375 -7.707 1 89.38 90 ASN A O 1
ATOM 743 N N . GLU A 1 91 ? 4.809 -32.562 -6.434 1 92 91 GLU A N 1
ATOM 744 C CA . GLU A 1 91 ? 4.668 -33.781 -5.672 1 92 91 GLU A CA 1
ATOM 745 C C . GLU A 1 91 ? 4.102 -34.906 -6.543 1 92 91 GLU A C 1
ATOM 747 O O . GLU A 1 91 ? 4.574 -36.062 -6.488 1 92 91 GLU A O 1
ATOM 752 N N . GLU A 1 92 ? 3.18 -34.531 -7.332 1 86.12 92 GLU A N 1
ATOM 753 C CA . GLU A 1 92 ? 2.578 -35.5 -8.234 1 86.12 92 GLU A CA 1
ATOM 754 C C . GLU A 1 92 ? 3.59 -36.031 -9.258 1 86.12 92 GLU A C 1
ATOM 756 O O . GLU A 1 92 ? 3.66 -37.219 -9.523 1 86.12 92 GLU A O 1
ATOM 761 N N . ILE A 1 93 ? 4.359 -35.156 -9.719 1 84.44 93 ILE A N 1
ATOM 762 C CA . ILE A 1 93 ? 5.379 -35.5 -10.695 1 84.44 93 ILE A CA 1
ATOM 763 C C . ILE A 1 93 ? 6.461 -36.344 -10.031 1 84.44 93 ILE A C 1
ATOM 765 O O . ILE A 1 93 ? 6.934 -37.344 -10.617 1 84.44 93 ILE A O 1
ATOM 769 N N . ALA A 1 94 ? 6.762 -36 -8.82 1 88 94 ALA A N 1
ATOM 770 C CA . ALA A 1 94 ? 7.762 -36.75 -8.07 1 88 94 ALA A CA 1
ATOM 771 C C . ALA A 1 94 ? 7.273 -38.188 -7.789 1 88 94 ALA A C 1
ATOM 773 O O . ALA A 1 94 ? 8.039 -39.125 -7.887 1 88 94 ALA A O 1
ATOM 774 N N . GLU A 1 95 ? 6.031 -38.312 -7.5 1 89.44 95 GLU A N 1
ATOM 775 C CA . GLU A 1 95 ? 5.441 -39.625 -7.234 1 89.44 95 GLU A CA 1
ATOM 776 C C . GLU A 1 95 ? 5.426 -40.469 -8.492 1 89.44 95 GLU A C 1
ATOM 778 O O . GLU A 1 95 ? 5.75 -41.656 -8.445 1 89.44 95 GLU A O 1
ATOM 783 N N . GLN A 1 96 ? 5.156 -39.875 -9.602 1 82.44 96 GLN A N 1
ATOM 784 C CA . GLN A 1 96 ? 5.137 -40.594 -10.875 1 82.44 96 GLN A CA 1
ATOM 785 C C . GLN A 1 96 ? 6.539 -41.062 -11.273 1 82.44 96 GLN A C 1
ATOM 787 O O . GLN A 1 96 ? 6.727 -42.188 -11.742 1 82.44 96 GLN A O 1
ATOM 792 N N . ASN A 1 97 ? 7.477 -40.188 -10.992 1 85.94 97 ASN A N 1
ATOM 793 C CA . ASN A 1 97 ? 8.867 -40.5 -11.305 1 85.94 97 ASN A CA 1
ATOM 794 C C . ASN A 1 97 ? 9.398 -41.625 -10.414 1 85.94 97 ASN A C 1
ATOM 796 O O . ASN A 1 97 ? 10.18 -42.438 -10.859 1 85.94 97 ASN A O 1
ATOM 800 N N . ALA A 1 98 ? 8.945 -41.594 -9.219 1 89.94 98 ALA A N 1
ATOM 801 C CA . ALA A 1 98 ? 9.375 -42.656 -8.281 1 89.94 98 ALA A CA 1
ATOM 802 C C . ALA A 1 98 ? 8.867 -44 -8.703 1 89.94 98 ALA A C 1
ATOM 804 O O . ALA A 1 98 ? 9.594 -45 -8.633 1 89.94 98 ALA A O 1
ATOM 805 N N . VAL A 1 99 ? 7.707 -44.031 -9.203 1 87.69 99 VAL A N 1
ATOM 806 C CA . VAL A 1 99 ? 7.113 -45.281 -9.672 1 87.69 99 VAL A CA 1
ATOM 807 C C . VAL A 1 99 ? 7.848 -45.75 -10.922 1 87.69 99 VAL A C 1
ATOM 809 O O . VAL A 1 99 ? 8.172 -46.938 -11.047 1 87.69 99 VAL A O 1
ATOM 812 N N . LEU A 1 100 ? 8.195 -44.906 -11.766 1 83.62 100 LEU A N 1
ATOM 813 C CA . LEU A 1 100 ? 8.875 -45.25 -13.008 1 83.62 100 LEU A CA 1
ATOM 814 C C . LEU A 1 100 ? 10.297 -45.719 -12.734 1 83.62 100 LEU A C 1
ATOM 816 O O . LEU A 1 100 ? 10.766 -46.688 -13.375 1 83.62 100 LEU A O 1
ATOM 820 N N . GLU A 1 101 ? 10.852 -45.125 -11.82 1 88.94 101 GLU A N 1
ATOM 821 C CA . GLU A 1 101 ? 12.203 -45.531 -11.438 1 88.94 101 GLU A CA 1
ATOM 822 C C . GLU A 1 101 ? 12.188 -46.938 -10.805 1 88.94 101 GLU A C 1
ATOM 824 O O . GLU A 1 101 ? 13.078 -47.75 -11.062 1 88.94 101 GLU A O 1
ATOM 829 N N . PHE A 1 102 ? 11.133 -47.156 -10.086 1 89.31 102 PHE A N 1
ATOM 830 C CA . PHE A 1 102 ? 11 -48.438 -9.43 1 89.31 102 PHE A CA 1
ATOM 831 C C . PHE A 1 102 ? 10.773 -49.562 -10.445 1 89.31 102 PHE A C 1
ATOM 833 O O . PHE A 1 102 ? 11.375 -50.625 -10.359 1 89.31 102 PHE A O 1
A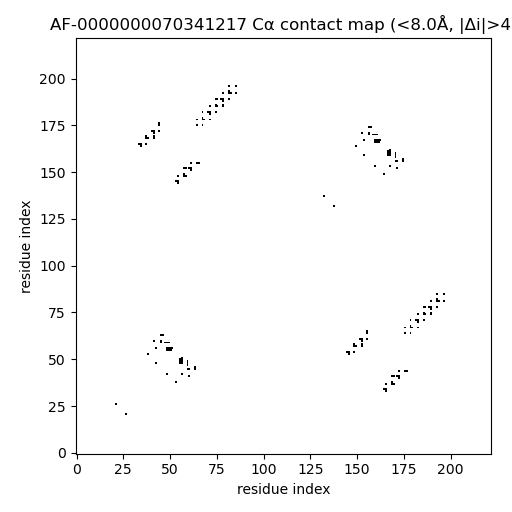TOM 840 N N . VAL A 1 103 ? 10.086 -49.312 -11.469 1 87.06 103 VAL A N 1
ATOM 841 C CA . VAL A 1 103 ? 9.781 -50.281 -12.516 1 87.06 103 VAL A CA 1
ATOM 842 C C . VAL A 1 103 ? 11.023 -50.531 -13.359 1 87.06 103 VAL A C 1
ATOM 844 O O . VAL A 1 103 ? 11.328 -51.688 -13.695 1 87.06 103 VAL A O 1
ATOM 847 N N . ASP A 1 104 ? 11.68 -49.469 -13.648 1 87.38 104 ASP A N 1
ATOM 848 C CA . ASP A 1 104 ? 12.891 -49.594 -14.453 1 87.38 104 ASP A CA 1
ATOM 849 C C . ASP A 1 104 ? 13.961 -50.406 -13.734 1 87.38 104 ASP A C 1
ATOM 851 O O . ASP A 1 104 ? 14.664 -51.188 -14.359 1 87.38 104 ASP A O 1
ATOM 855 N N . ALA A 1 105 ? 13.977 -50.219 -12.477 1 88.19 105 ALA A N 1
ATOM 856 C CA . ALA A 1 105 ? 14.953 -50.938 -11.672 1 88.19 105 ALA A CA 1
ATOM 857 C C . ALA A 1 105 ? 14.617 -52.406 -11.602 1 88.19 105 ALA A C 1
ATOM 859 O O . ALA A 1 105 ? 15.508 -53.281 -11.633 1 88.19 105 ALA A O 1
ATOM 860 N N . GLY A 1 106 ? 13.391 -52.719 -11.547 1 84 106 GLY A N 1
ATOM 861 C CA . GLY A 1 106 ? 12.938 -54.094 -11.523 1 84 106 GLY A CA 1
ATOM 862 C C . GLY A 1 106 ? 13.172 -54.812 -12.836 1 84 106 GLY A C 1
ATOM 863 O O . GLY A 1 106 ? 13.57 -55.969 -12.852 1 84 106 GLY A O 1
ATOM 864 N N . GLU A 1 107 ? 13.047 -54.156 -13.891 1 82.88 107 GLU A N 1
ATOM 865 C CA . GLU A 1 107 ? 13.258 -54.75 -15.211 1 82.88 107 GLU A CA 1
ATOM 866 C C . GLU A 1 107 ? 14.742 -55.062 -15.445 1 82.88 107 GLU A C 1
ATOM 868 O O . GLU A 1 107 ? 15.078 -56.031 -16.109 1 82.88 107 GLU A O 1
ATOM 873 N N . LYS A 1 108 ? 15.352 -54.156 -14.922 1 78 108 LYS A N 1
ATOM 874 C CA . LYS A 1 108 ? 16.781 -54.344 -15.094 1 78 108 LYS A CA 1
ATOM 875 C C . LYS A 1 108 ? 17.281 -55.531 -14.289 1 78 108 LYS A C 1
ATOM 877 O O . LYS A 1 108 ? 18.25 -56.188 -14.68 1 78 108 LYS A O 1
ATOM 882 N N . GLN A 1 109 ? 16.547 -56.031 -13.328 1 81.5 109 GLN A N 1
ATOM 883 C CA . GLN A 1 109 ? 16.938 -57.156 -12.492 1 81.5 109 GLN A CA 1
ATOM 884 C C . GLN A 1 109 ? 16.516 -58.5 -13.125 1 81.5 109 GLN A C 1
ATOM 886 O O . GLN A 1 109 ? 17.141 -59.531 -12.883 1 81.5 109 GLN A O 1
ATOM 891 N N . TRP A 1 110 ? 15.688 -58.5 -14.094 1 85.62 110 TRP A N 1
ATOM 892 C CA . TRP A 1 110 ? 15.188 -59.719 -14.719 1 85.62 110 TRP A CA 1
ATOM 893 C C . TRP A 1 110 ? 15.891 -59.969 -16.047 1 85.62 110 TRP A C 1
ATOM 895 O O . TRP A 1 110 ? 15.867 -61.094 -16.562 1 85.62 110 TRP A O 1
ATOM 905 N N . ARG A 1 111 ? 16.578 -59.125 -16.594 1 67 111 ARG A N 1
ATOM 906 C CA . ARG A 1 111 ? 17.359 -59.406 -17.797 1 67 111 ARG A CA 1
ATOM 907 C C . ARG A 1 111 ? 18.719 -60 -17.438 1 67 111 ARG A C 1
ATOM 909 O O . ARG A 1 111 ? 19.281 -59.719 -16.391 1 67 111 ARG A O 1
ATOM 916 N N . MET B 1 1 ? -75.062 38.688 3.025 1 34.56 1 MET B N 1
ATOM 917 C CA . MET B 1 1 ? -73.812 38.844 3.83 1 34.56 1 MET B CA 1
ATOM 918 C C . MET B 1 1 ? -72.812 37.719 3.582 1 34.56 1 MET B C 1
ATOM 920 O O . MET B 1 1 ? -73.062 36.562 4.016 1 34.56 1 MET B O 1
ATOM 924 N N . LEU B 1 2 ? -72.188 37.719 2.385 1 43.34 2 LEU B N 1
ATOM 925 C CA . LEU B 1 2 ? -71.375 36.688 1.76 1 43.34 2 LEU B CA 1
ATOM 926 C C . LEU B 1 2 ? -70.125 36.438 2.594 1 43.34 2 LEU B C 1
ATOM 928 O O . LEU B 1 2 ? -69.375 37.375 2.93 1 43.34 2 LEU B O 1
ATOM 932 N N . LYS B 1 3 ? -70.125 35.375 3.484 1 46.62 3 LYS B N 1
ATOM 933 C CA . LYS B 1 3 ? -69.125 34.844 4.328 1 46.62 3 LYS B CA 1
ATOM 934 C C . LYS B 1 3 ? -67.812 34.688 3.553 1 46.62 3 LYS B C 1
ATOM 936 O O . LYS B 1 3 ? -67.75 33.969 2.559 1 46.62 3 LYS B O 1
ATOM 941 N N . ARG B 1 4 ? -66.938 35.781 3.426 1 48.12 4 ARG B N 1
ATOM 942 C CA . ARG B 1 4 ? -65.562 35.75 2.945 1 48.12 4 ARG B CA 1
ATOM 943 C C . ARG B 1 4 ? -64.812 34.625 3.637 1 48.12 4 ARG B C 1
ATOM 945 O O . ARG B 1 4 ? -64.75 34.562 4.867 1 48.12 4 ARG B O 1
ATOM 952 N N . LYS B 1 5 ? -64.875 33.406 3.045 1 45.31 5 LYS B N 1
ATOM 953 C CA . LYS B 1 5 ? -64 32.25 3.422 1 45.31 5 LYS B CA 1
ATOM 954 C C . LYS B 1 5 ? -62.562 32.688 3.646 1 45.31 5 LYS B C 1
ATOM 956 O O . LYS B 1 5 ? -61.938 33.312 2.773 1 45.31 5 LYS B O 1
ATOM 961 N N . ARG B 1 6 ? -62.188 32.938 4.867 1 43 6 ARG B N 1
ATOM 962 C CA . ARG B 1 6 ? -60.812 33.188 5.332 1 43 6 ARG B CA 1
ATOM 963 C C . ARG B 1 6 ? -59.844 32.156 4.742 1 43 6 ARG B C 1
ATOM 965 O O . ARG B 1 6 ? -60.062 30.953 4.844 1 43 6 ARG B O 1
ATOM 972 N N . GLN B 1 7 ? -59.188 32.375 3.529 1 44.88 7 GLN B N 1
ATOM 973 C CA . GLN B 1 7 ? -58.094 31.609 2.941 1 44.88 7 GLN B CA 1
ATOM 974 C C . GLN B 1 7 ? -57.031 31.297 3.973 1 44.88 7 GLN B C 1
ATOM 976 O O . GLN B 1 7 ? -56.469 32.219 4.594 1 44.88 7 GLN B O 1
ATOM 981 N N . LYS B 1 8 ? -57.125 30.172 4.695 1 40.06 8 LYS B N 1
ATOM 982 C CA . LYS B 1 8 ? -56.156 29.672 5.633 1 40.06 8 LYS B CA 1
ATOM 983 C C . LYS B 1 8 ? -54.75 29.641 4.996 1 40.06 8 LYS B C 1
ATOM 985 O O . LYS B 1 8 ? -54.594 29.219 3.846 1 40.06 8 LYS B O 1
ATOM 990 N N . LYS B 1 9 ? -53.844 30.625 5.281 1 40.91 9 LYS B N 1
ATOM 991 C CA . LYS B 1 9 ? -52.438 30.625 4.918 1 40.91 9 LYS B CA 1
ATOM 992 C C . LYS B 1 9 ? -51.781 29.281 5.242 1 40.91 9 LYS B C 1
ATOM 994 O O . LYS B 1 9 ? -51.938 28.781 6.359 1 40.91 9 LYS B O 1
ATOM 999 N N . HIS B 1 10 ? -51.719 28.344 4.297 1 39.44 10 HIS B N 1
ATOM 1000 C CA . HIS B 1 10 ? -51.031 27.047 4.418 1 39.44 10 HIS B CA 1
ATOM 1001 C C . HIS B 1 10 ? -49.625 27.234 4.926 1 39.44 10 HIS B C 1
ATOM 1003 O O . HIS B 1 10 ? -48.844 28.047 4.395 1 39.44 10 HIS B O 1
ATOM 1009 N N . LYS B 1 11 ? -49.344 27.203 6.242 1 42.22 11 LYS B N 1
ATOM 1010 C CA . LYS B 1 11 ? -48 27.188 6.816 1 42.22 11 LYS B CA 1
ATOM 1011 C C . LYS B 1 11 ? -47.094 26.25 6.031 1 42.22 11 LYS B C 1
ATOM 1013 O O . LYS B 1 11 ? -47.406 25.078 5.809 1 42.22 11 LYS B O 1
ATOM 1018 N N . LYS B 1 12 ? -46.281 26.688 5.031 1 44.44 12 LYS B N 1
ATOM 1019 C CA . LYS B 1 12 ? -45.219 25.938 4.355 1 44.44 12 LYS B CA 1
ATOM 1020 C C . LYS B 1 12 ? -44.438 25.078 5.348 1 44.44 12 LYS B C 1
ATOM 1022 O O . LYS B 1 12 ? -44.031 25.562 6.402 1 44.44 12 LYS B O 1
ATOM 1027 N N . LYS B 1 13 ? -44.719 23.844 5.504 1 43.09 13 LYS B N 1
ATOM 1028 C CA . LYS B 1 13 ? -43.906 22.906 6.281 1 43.09 13 LYS B CA 1
ATOM 1029 C C . LYS B 1 13 ? -42.406 23.078 6 1 43.09 13 LYS B C 1
ATOM 1031 O O . LYS B 1 13 ? -42 23.234 4.844 1 43.09 13 LYS B O 1
ATOM 1036 N N . PRO B 1 14 ? -41.594 23.641 7.023 1 47.66 14 PRO B N 1
ATOM 1037 C CA . PRO B 1 14 ? -40.156 23.672 6.711 1 47.66 14 PRO B CA 1
ATOM 1038 C C . PRO B 1 14 ? -39.656 22.391 6.047 1 47.66 14 PRO B C 1
ATOM 1040 O O . PRO B 1 14 ? -40.156 21.312 6.348 1 47.66 14 PRO B O 1
ATOM 1043 N N . THR B 1 15 ? -39.562 22.328 4.758 1 45.47 15 THR B N 1
ATOM 1044 C CA . THR B 1 15 ? -39 21.188 4.055 1 45.47 15 THR B CA 1
ATOM 1045 C C . THR B 1 15 ? -37.969 20.484 4.922 1 45.47 15 THR B C 1
ATOM 1047 O O . THR B 1 15 ? -37.438 21.078 5.875 1 45.47 15 THR B O 1
ATOM 1050 N N . HIS B 1 16 ? -37.5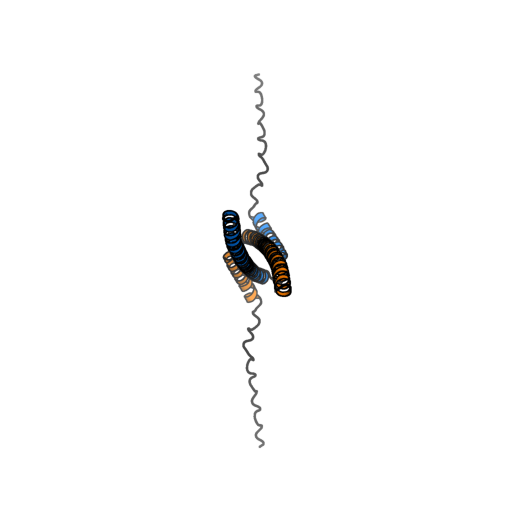31 19.172 4.719 1 50.06 16 HIS B N 1
ATOM 1051 C CA . HIS B 1 16 ? -36.562 18.25 5.312 1 50.06 16 HIS B CA 1
ATOM 1052 C C . HIS B 1 16 ? -35.312 18.984 5.793 1 50.06 16 HIS B C 1
ATOM 1054 O O . HIS B 1 16 ? -35.062 20.125 5.391 1 50.06 16 HIS B O 1
ATOM 1060 N N . GLY B 1 17 ? -34.594 18.469 6.832 1 44.75 17 GLY B N 1
ATOM 1061 C CA . GLY B 1 17 ? -33.469 18.844 7.66 1 44.75 17 GLY B CA 1
ATOM 1062 C C . GLY B 1 17 ? -32.312 19.438 6.863 1 44.75 17 GLY B C 1
ATOM 1063 O O . GLY B 1 17 ? -31.359 18.75 6.516 1 44.75 17 GLY B O 1
ATOM 1064 N N . ARG B 1 18 ? -32.594 20 5.855 1 51.78 18 ARG B N 1
ATOM 1065 C CA . ARG B 1 18 ? -31.406 20.594 5.234 1 51.78 18 ARG B CA 1
ATOM 1066 C C . ARG B 1 18 ? -30.578 21.359 6.262 1 51.78 18 ARG B C 1
ATOM 1068 O O . ARG B 1 18 ? -31.125 22.172 7.027 1 51.78 18 ARG B O 1
ATOM 1075 N N . GLU B 1 19 ? -29.562 20.656 6.906 1 54.44 19 GLU B N 1
ATOM 1076 C CA . GLU B 1 19 ? -28.688 21.375 7.812 1 54.44 19 GLU B CA 1
ATOM 1077 C C . GLU B 1 19 ? -28.531 22.844 7.387 1 54.44 19 GLU B C 1
ATOM 1079 O O . GLU B 1 19 ? -28.297 23.125 6.211 1 54.44 19 GLU B O 1
ATOM 1084 N N . GLU B 1 20 ? -29.219 23.656 7.871 1 64.38 20 GLU B N 1
ATOM 1085 C CA . GLU B 1 20 ? -28.984 25.094 7.66 1 64.38 20 GLU B CA 1
ATOM 1086 C C . GLU B 1 20 ? -27.5 25.391 7.445 1 64.38 20 GLU B C 1
ATOM 1088 O O . GLU B 1 20 ? -26.656 24.812 8.117 1 64.38 20 GLU B O 1
ATOM 1093 N N . PRO B 1 21 ? -27.266 26.047 6.305 1 71.62 21 PRO B N 1
ATOM 1094 C CA . PRO B 1 21 ? -25.859 26.391 6.082 1 71.62 21 PRO B CA 1
ATOM 1095 C C . PRO B 1 21 ? -25.188 26.984 7.316 1 71.62 21 PRO B C 1
ATOM 1097 O O . PRO B 1 21 ? -25.781 27.828 7.988 1 71.62 21 PRO B O 1
ATOM 1100 N N . MET B 1 22 ? -24.391 26.375 7.973 1 73.94 22 MET B N 1
ATOM 1101 C CA . MET B 1 22 ? -23.641 26.828 9.133 1 73.94 22 MET B CA 1
ATOM 1102 C C . MET B 1 22 ? -23.109 28.234 8.922 1 73.94 22 MET B C 1
ATOM 1104 O O . MET B 1 22 ? -22.75 28.609 7.797 1 73.94 22 MET B O 1
ATOM 1108 N N . ASN B 1 23 ? -23.266 29.016 9.898 1 87.69 23 ASN B N 1
ATOM 1109 C CA . ASN B 1 23 ? -22.688 30.359 9.883 1 87.69 23 ASN B CA 1
ATOM 1110 C C . ASN B 1 23 ? -21.172 30.312 9.711 1 87.69 23 ASN B C 1
ATOM 1112 O O . ASN B 1 23 ? -20.516 29.344 10.125 1 87.69 23 ASN B O 1
ATOM 1116 N N . HIS B 1 24 ? -20.594 31.219 8.992 1 90.38 24 HIS B N 1
ATOM 1117 C CA . HIS B 1 24 ? -19.172 31.266 8.648 1 90.38 24 HIS B CA 1
ATOM 1118 C C . HIS B 1 24 ? -18.297 31.125 9.883 1 90.38 24 HIS B C 1
ATOM 1120 O O . HIS B 1 24 ? -17.297 30.406 9.867 1 90.38 24 HIS B O 1
ATOM 1126 N N . VAL B 1 25 ? -18.781 31.766 10.977 1 91.81 25 VAL B N 1
ATOM 1127 C CA . VAL B 1 25 ? -18 31.766 12.211 1 91.81 25 VAL B CA 1
ATOM 1128 C C . VAL B 1 25 ? -17.953 30.344 12.781 1 91.81 25 VAL B C 1
ATOM 1130 O O . VAL B 1 25 ? -16.891 29.875 13.188 1 91.81 25 VAL B O 1
ATOM 1133 N N . GLU B 1 26 ? -19.047 29.766 12.797 1 88.94 26 GLU B N 1
ATOM 1134 C CA . GLU B 1 26 ? -19.125 28.406 13.312 1 88.94 26 GLU B CA 1
ATOM 1135 C C . GLU B 1 26 ? -18.328 27.438 12.445 1 88.94 26 GLU B C 1
ATOM 1137 O O . GLU B 1 26 ? -17.625 26.562 12.961 1 88.94 26 GLU B O 1
ATOM 1142 N N . ALA B 1 27 ? -18.391 27.688 11.195 1 90.44 27 ALA B N 1
ATOM 1143 C CA . ALA B 1 27 ? -17.656 26.828 10.25 1 90.44 27 ALA B CA 1
ATOM 1144 C C . ALA B 1 27 ? -16.156 26.938 10.453 1 90.44 27 ALA B C 1
ATOM 1146 O O . ALA B 1 27 ? -15.438 25.938 10.398 1 90.44 27 ALA B O 1
ATOM 1147 N N . GLU B 1 28 ? -15.742 28.094 10.75 1 91.25 28 GLU B N 1
ATOM 1148 C CA . GLU B 1 28 ? -14.312 28.344 10.938 1 91.25 28 GLU B CA 1
ATOM 1149 C C . GLU B 1 28 ? -13.812 27.719 12.234 1 91.25 28 GLU B C 1
ATOM 1151 O O . GLU B 1 28 ? -12.664 27.266 12.312 1 91.25 28 GLU B O 1
ATOM 1156 N N . ARG B 1 29 ? -14.727 27.609 13.211 1 91.5 29 ARG B N 1
ATOM 1157 C CA . ARG B 1 29 ? -14.375 27.031 14.5 1 91.5 29 ARG B CA 1
ATOM 1158 C C . ARG B 1 29 ? -14.289 25.516 14.414 1 91.5 29 ARG B C 1
ATOM 1160 O O . ARG B 1 29 ? -13.508 24.875 15.125 1 91.5 29 ARG B O 1
ATOM 1167 N N . LEU B 1 30 ? -14.953 25.062 13.445 1 92 30 LEU B N 1
ATOM 1168 C CA . LEU B 1 30 ? -15.031 23.609 13.336 1 92 30 LEU B CA 1
ATOM 1169 C C . LEU B 1 30 ? -13.922 23.062 12.445 1 92 30 LEU B C 1
ATOM 1171 O O . LEU B 1 30 ? -13.531 21.906 12.57 1 92 30 LEU B O 1
ATOM 1175 N N . ARG B 1 31 ? -13.391 23.844 11.633 1 93.19 31 ARG B N 1
ATOM 1176 C CA . ARG B 1 31 ? -12.438 23.406 10.617 1 93.19 31 ARG B CA 1
ATOM 1177 C C . ARG B 1 31 ? -11.211 22.781 11.25 1 93.19 31 ARG B C 1
ATOM 1179 O O . ARG B 1 31 ? -10.812 21.672 10.875 1 93.19 31 ARG B O 1
ATOM 1186 N N . PRO B 1 32 ? -10.664 23.438 12.242 1 94.94 32 PRO B N 1
ATOM 1187 C CA . PRO B 1 32 ? -9.477 22.875 12.891 1 94.94 32 PRO B CA 1
ATOM 1188 C C . PRO B 1 32 ? -9.773 21.547 13.594 1 94.94 32 PRO B C 1
ATOM 1190 O O . PRO B 1 32 ? -8.922 20.656 13.602 1 94.94 32 PRO B O 1
ATOM 1193 N N . LYS B 1 33 ? -10.922 21.516 14.195 1 95.62 33 LYS B N 1
ATOM 1194 C CA . LYS B 1 33 ? -11.305 20.281 14.875 1 95.62 33 LYS B CA 1
ATOM 1195 C C . LYS B 1 33 ? -11.391 19.109 13.906 1 95.62 33 LYS B C 1
ATOM 1197 O O . LYS B 1 33 ? -10.891 18.016 14.195 1 95.62 33 LYS B O 1
ATOM 1202 N N . LYS B 1 34 ? -12 19.422 12.812 1 96.19 34 LYS B N 1
ATOM 1203 C CA . LYS B 1 34 ? -12.117 18.406 11.781 1 96.19 34 LYS B CA 1
ATOM 1204 C C . LYS B 1 34 ? -10.742 17.984 11.266 1 96.19 34 LYS B C 1
ATOM 1206 O O . LYS B 1 34 ? -10.469 16.781 11.109 1 96.19 34 LYS B O 1
ATOM 1211 N N . LEU B 1 35 ? -9.93 18.875 11.023 1 97.62 35 LEU B N 1
ATOM 1212 C CA . LEU B 1 35 ? -8.578 18.609 10.531 1 97.62 35 LEU B CA 1
ATOM 1213 C C . LEU B 1 35 ? -7.797 17.781 11.539 1 97.62 35 LEU B C 1
ATOM 1215 O O . LEU B 1 35 ? -7.137 16.812 11.156 1 97.62 35 LEU B O 1
ATOM 1219 N N . ASN B 1 36 ? -7.949 18.172 12.797 1 97.25 36 ASN B N 1
ATOM 1220 C CA . ASN B 1 36 ? -7.258 17.422 13.844 1 97.25 36 ASN B CA 1
ATOM 1221 C C . ASN B 1 36 ? -7.75 15.984 13.922 1 97.25 36 ASN B C 1
ATOM 1223 O O . ASN B 1 36 ? -6.961 15.062 14.141 1 97.25 36 ASN B O 1
ATOM 1227 N N . GLN B 1 37 ? -9.008 15.812 13.797 1 97.94 37 GLN B N 1
ATOM 1228 C CA . GLN B 1 37 ? -9.578 14.469 13.773 1 97.94 37 GLN B CA 1
ATOM 1229 C C . GLN B 1 37 ? -8.977 13.633 12.641 1 97.94 37 GLN B C 1
ATOM 1231 O O . GLN B 1 37 ? -8.703 12.445 12.812 1 97.94 37 GLN B O 1
ATOM 1236 N N . ARG B 1 38 ? -8.766 14.266 11.555 1 98.19 38 ARG B N 1
ATOM 1237 C CA . ARG B 1 38 ? -8.188 13.57 10.414 1 98.19 38 ARG B CA 1
ATOM 1238 C C . ARG B 1 38 ? -6.727 13.219 10.672 1 98.19 38 ARG B C 1
ATOM 1240 O O . ARG B 1 38 ? -6.258 12.148 10.266 1 98.19 38 ARG B O 1
ATOM 1247 N N . PHE B 1 39 ? -6.059 14.031 11.289 1 98.38 39 PHE B N 1
ATOM 1248 C CA . PHE B 1 39 ? -4.68 13.719 11.664 1 98.38 39 PHE B CA 1
ATOM 1249 C C . PHE B 1 39 ? -4.629 12.516 12.594 1 98.38 39 PHE B C 1
ATOM 1251 O O . PHE B 1 39 ? -3.74 11.672 12.477 1 98.38 39 PHE B O 1
ATOM 1258 N N . TYR B 1 40 ? -5.578 12.469 13.5 1 97.81 40 TYR B N 1
ATOM 1259 C CA . TYR B 1 40 ? -5.633 11.336 14.414 1 97.81 40 TYR B CA 1
ATOM 1260 C C . TYR B 1 40 ? -5.883 10.031 13.664 1 97.81 40 TYR B C 1
ATOM 1262 O O . TYR B 1 40 ? -5.227 9.023 13.922 1 97.81 40 TYR B O 1
ATOM 1270 N N . ALA B 1 41 ? -6.75 10.117 12.781 1 98.38 41 ALA B N 1
ATOM 1271 C CA . ALA B 1 41 ? -7.047 8.945 11.969 1 98.38 41 ALA B CA 1
ATOM 1272 C C . ALA B 1 41 ? -5.824 8.508 11.172 1 98.38 41 ALA B C 1
ATOM 1274 O O . ALA B 1 41 ? -5.555 7.309 11.039 1 98.38 41 ALA B O 1
ATOM 1275 N N . LEU B 1 42 ? -5.145 9.445 10.664 1 98.38 42 LEU B N 1
ATOM 1276 C CA . LEU B 1 42 ? -3.943 9.156 9.891 1 98.38 42 LEU B CA 1
ATOM 1277 C C . LEU B 1 42 ? -2.875 8.508 10.766 1 98.38 42 LEU B C 1
ATOM 1279 O O . LEU B 1 42 ? -2.244 7.527 10.352 1 98.38 42 LEU B O 1
ATOM 1283 N N . ARG B 1 43 ? -2.785 9.008 11.914 1 97.75 43 ARG B N 1
ATOM 1284 C CA . ARG B 1 43 ? -1.802 8.469 12.852 1 97.75 43 ARG B CA 1
ATOM 1285 C C . ARG B 1 43 ? -2.086 7.008 13.164 1 97.75 43 ARG B C 1
ATOM 1287 O O . ARG B 1 43 ? -1.164 6.23 13.422 1 97.75 43 ARG B O 1
ATOM 1294 N N . ALA B 1 44 ? -3.27 6.625 13.148 1 97.69 44 ALA B N 1
ATOM 1295 C CA . ALA B 1 44 ? -3.689 5.277 13.516 1 97.69 44 ALA B CA 1
ATOM 1296 C C . ALA B 1 44 ? -3.309 4.27 12.438 1 97.69 44 ALA B C 1
ATOM 1298 O O . ALA B 1 44 ? -3.211 3.068 12.703 1 97.69 44 ALA B O 1
ATOM 1299 N N . VAL B 1 45 ? -3.008 4.73 11.227 1 97.88 45 VAL B N 1
ATOM 1300 C CA . VAL B 1 45 ? -2.836 3.768 10.148 1 97.88 45 VAL B CA 1
ATOM 1301 C C . VAL B 1 45 ? -1.39 3.793 9.656 1 97.88 45 VAL B C 1
ATOM 1303 O O . VAL B 1 45 ? -0.986 2.951 8.852 1 97.88 45 VAL B O 1
ATOM 1306 N N . VAL B 1 46 ? -0.678 4.758 10.109 1 98.12 46 VAL B N 1
ATOM 1307 C CA . VAL B 1 46 ? 0.713 4.879 9.688 1 98.12 46 VAL B CA 1
ATOM 1308 C C . VAL B 1 46 ? 1.632 4.289 10.758 1 98.12 46 VAL B C 1
ATOM 1310 O O . VAL B 1 46 ? 1.665 4.773 11.891 1 98.12 46 VAL B O 1
ATOM 1313 N N . PRO B 1 47 ? 2.475 3.4 10.352 1 95.69 47 PRO B N 1
ATOM 1314 C CA . PRO B 1 47 ? 3.398 2.807 11.32 1 95.69 47 PRO B CA 1
ATOM 1315 C C . PRO B 1 47 ? 4.68 3.617 11.484 1 95.69 47 PRO B C 1
ATOM 1317 O O . PRO B 1 47 ? 5 4.453 10.641 1 95.69 47 PRO B O 1
ATOM 1320 N N . ASN B 1 48 ? 5.34 3.4 12.578 1 92.38 48 ASN B N 1
ATOM 1321 C CA . ASN B 1 48 ? 6.691 3.898 12.82 1 92.38 48 ASN B CA 1
ATOM 1322 C C . ASN B 1 48 ? 6.766 5.414 12.656 1 92.38 48 ASN B C 1
ATOM 1324 O O . ASN B 1 48 ? 7.621 5.922 11.93 1 92.38 48 ASN B O 1
ATOM 1328 N N . ILE B 1 49 ? 6.066 6.023 13.367 1 92.56 49 ILE B N 1
ATOM 1329 C CA . ILE B 1 49 ? 6.035 7.48 13.344 1 92.56 49 ILE B CA 1
ATOM 1330 C C . ILE B 1 49 ? 7.305 8.039 13.984 1 92.56 49 ILE B C 1
ATOM 1332 O O . ILE B 1 49 ? 7.672 7.645 15.094 1 92.56 49 ILE B O 1
ATOM 1336 N N . THR B 1 50 ? 8.008 8.961 13.352 1 92.06 50 THR B N 1
ATOM 1337 C CA . THR B 1 50 ? 9.312 9.461 13.773 1 92.06 50 THR B CA 1
ATOM 1338 C C . THR B 1 50 ? 9.156 10.672 14.695 1 92.06 50 THR B C 1
ATOM 1340 O O . THR B 1 50 ? 9.992 10.898 15.57 1 92.06 50 THR B O 1
ATOM 1343 N N . GLY B 1 51 ? 8.141 11.477 14.453 1 91.38 51 GLY B N 1
ATOM 1344 C CA . GLY B 1 51 ? 7.891 12.68 15.227 1 91.38 51 GLY B CA 1
ATOM 1345 C C . GLY B 1 51 ? 6.434 12.844 15.617 1 91.38 51 GLY B C 1
ATOM 1346 O O . GLY B 1 51 ? 5.555 12.195 15.039 1 91.38 51 GLY B O 1
ATOM 1347 N N . MET B 1 52 ? 6.328 13.703 16.547 1 91.19 52 MET B N 1
ATOM 1348 C CA . MET B 1 52 ? 4.965 13.875 17.031 1 91.19 52 MET B CA 1
ATOM 1349 C C . MET B 1 52 ? 4.266 15.023 16.312 1 91.19 52 MET B C 1
ATOM 1351 O O . MET B 1 52 ? 3.037 15.117 16.344 1 91.19 52 MET B O 1
ATOM 1355 N N . ASP B 1 53 ? 5.055 15.766 15.602 1 95.69 53 ASP B N 1
ATOM 1356 C CA . ASP B 1 53 ? 4.449 16.922 14.945 1 95.69 53 ASP B CA 1
ATOM 1357 C C . ASP B 1 53 ? 3.773 16.516 13.641 1 95.69 53 ASP B C 1
ATOM 1359 O O . ASP B 1 53 ? 4.117 15.484 13.047 1 95.69 53 ASP B O 1
ATOM 1363 N N . LYS B 1 54 ? 2.896 17.328 13.266 1 97.5 54 LYS B N 1
ATOM 1364 C CA . LYS B 1 54 ? 2.064 17.062 12.102 1 97.5 54 LYS B CA 1
ATOM 1365 C C . LYS B 1 54 ? 2.914 16.922 10.836 1 97.5 54 LYS B C 1
ATOM 1367 O O . LYS B 1 54 ? 2.619 16.094 9.969 1 97.5 54 LYS B O 1
ATOM 1372 N N . ALA B 1 55 ? 3.902 17.812 10.719 1 97.62 55 ALA B N 1
ATOM 1373 C CA . ALA B 1 55 ? 4.754 17.75 9.531 1 97.62 55 ALA B CA 1
ATOM 1374 C C . ALA B 1 55 ? 5.488 16.422 9.453 1 97.62 55 ALA B C 1
ATOM 1376 O O . ALA B 1 55 ? 5.594 15.828 8.375 1 97.62 55 ALA B O 1
ATOM 1377 N N . SER B 1 56 ? 5.98 15.922 10.508 1 97.56 56 SER B N 1
ATOM 1378 C CA . SER B 1 56 ? 6.66 14.633 10.555 1 97.56 56 SER B CA 1
ATOM 1379 C C . SER B 1 56 ? 5.703 13.492 10.227 1 97.56 56 SER B C 1
ATOM 1381 O O . SER B 1 56 ? 6.066 12.555 9.508 1 97.56 56 SER B O 1
ATOM 1383 N N . LEU B 1 57 ? 4.535 13.586 10.758 1 98.38 57 LEU B N 1
ATOM 1384 C CA . LEU B 1 57 ? 3.529 12.57 10.461 1 98.38 57 LEU B CA 1
ATOM 1385 C C . LEU B 1 57 ? 3.238 12.516 8.969 1 98.38 57 LEU B C 1
ATOM 1387 O O . LEU B 1 57 ? 3.152 11.43 8.391 1 98.38 57 LEU B O 1
ATOM 1391 N N . LEU B 1 58 ? 3.102 13.586 8.398 1 98.5 58 LEU B N 1
ATOM 1392 C CA . LEU B 1 58 ? 2.824 13.633 6.965 1 98.5 58 LEU B CA 1
ATOM 1393 C C . LEU B 1 58 ? 3.99 13.062 6.164 1 98.5 58 LEU B C 1
ATOM 1395 O O . LEU B 1 58 ? 3.785 12.375 5.164 1 98.5 58 LEU B O 1
ATOM 1399 N N . GLU B 1 59 ? 5.137 13.383 6.594 1 98.06 59 GLU B N 1
ATOM 1400 C CA . GLU B 1 59 ? 6.328 12.844 5.945 1 98.06 59 GLU B CA 1
ATOM 1401 C C . GLU B 1 59 ? 6.363 11.32 6.031 1 98.06 59 GLU B C 1
ATOM 1403 O O . GLU B 1 59 ? 6.609 10.641 5.031 1 98.06 59 GLU B O 1
ATOM 1408 N N . ASP B 1 60 ? 6.145 10.844 7.184 1 98.56 60 ASP B N 1
ATOM 1409 C CA . ASP B 1 60 ? 6.109 9.391 7.379 1 98.56 60 ASP B CA 1
ATOM 1410 C C . ASP B 1 60 ? 5 8.758 6.543 1 98.56 60 ASP B C 1
ATOM 1412 O O . ASP B 1 60 ? 5.156 7.637 6.047 1 98.56 60 ASP B O 1
ATOM 1416 N N . THR B 1 61 ? 3.91 9.43 6.402 1 98.75 61 THR B N 1
ATOM 1417 C CA . THR B 1 61 ? 2.785 8.945 5.613 1 98.75 61 THR B CA 1
ATOM 1418 C C . THR B 1 61 ? 3.186 8.773 4.152 1 98.75 61 THR B C 1
ATOM 1420 O O . THR B 1 61 ? 2.914 7.734 3.547 1 98.75 61 THR B O 1
ATOM 1423 N N . VAL B 1 62 ? 3.805 9.758 3.641 1 98.75 62 VAL B N 1
ATOM 1424 C CA . VAL B 1 62 ? 4.258 9.688 2.256 1 98.75 62 VAL B CA 1
ATOM 1425 C C . VAL B 1 62 ? 5.227 8.516 2.09 1 98.75 62 VAL B C 1
ATOM 1427 O O . VAL B 1 62 ? 5.113 7.742 1.138 1 98.75 62 VAL B O 1
ATOM 1430 N N . ARG B 1 63 ? 6.102 8.406 2.998 1 98.25 63 ARG B N 1
ATOM 1431 C CA . ARG B 1 63 ? 7.059 7.305 2.979 1 98.25 63 ARG B CA 1
ATOM 1432 C C . ARG B 1 63 ? 6.344 5.957 3.008 1 98.25 63 ARG B C 1
ATOM 1434 O O . ARG B 1 63 ? 6.676 5.055 2.236 1 98.25 63 ARG B O 1
ATOM 1441 N N . TYR B 1 64 ? 5.406 5.824 3.861 1 98.44 64 TYR B N 1
ATOM 1442 C CA . TYR B 1 64 ? 4.672 4.578 4.043 1 98.44 64 TYR B CA 1
ATOM 1443 C C . TYR B 1 64 ? 3.875 4.227 2.795 1 98.44 64 TYR B C 1
ATOM 1445 O O . TYR B 1 64 ? 3.854 3.068 2.369 1 98.44 64 TYR B O 1
ATOM 1453 N N . ILE B 1 65 ? 3.287 5.145 2.254 1 98.56 65 ILE B N 1
ATOM 1454 C CA . ILE B 1 65 ? 2.539 4.918 1.023 1 98.56 65 ILE B CA 1
ATOM 1455 C C . ILE B 1 65 ? 3.479 4.398 -0.064 1 98.56 65 ILE B C 1
ATOM 1457 O O . ILE B 1 65 ? 3.16 3.43 -0.755 1 98.56 65 ILE B O 1
ATOM 1461 N N . ASN B 1 66 ? 4.613 5.078 -0.209 1 98.12 66 ASN B N 1
ATOM 1462 C CA . ASN B 1 66 ? 5.57 4.645 -1.223 1 98.12 66 ASN B CA 1
ATOM 1463 C C . ASN B 1 66 ? 6.07 3.229 -0.953 1 98.12 66 ASN B C 1
ATOM 1465 O O . ASN B 1 66 ? 6.254 2.445 -1.884 1 98.12 66 ASN B O 1
ATOM 1469 N N . GLU B 1 67 ? 6.258 2.902 0.289 1 97.25 67 GLU B N 1
ATOM 1470 C CA . GLU B 1 67 ? 6.66 1.551 0.668 1 97.25 67 GLU B CA 1
ATOM 1471 C C . GLU B 1 67 ? 5.586 0.532 0.304 1 97.25 67 GLU B C 1
ATOM 1473 O O . GLU B 1 67 ? 5.891 -0.542 -0.218 1 97.25 67 GLU B O 1
ATOM 1478 N N . LEU B 1 68 ? 4.391 0.897 0.652 1 96.56 68 LEU B N 1
ATOM 1479 C CA . LEU B 1 68 ? 3.281 0 0.348 1 96.56 68 LEU B CA 1
ATOM 1480 C C . LEU B 1 68 ? 3.172 -0.238 -1.154 1 96.56 68 LEU B C 1
ATOM 1482 O O . LEU B 1 68 ? 2.92 -1.363 -1.593 1 96.56 68 LEU B O 1
ATOM 1486 N N . LYS B 1 69 ? 3.33 0.811 -1.934 1 96.5 69 LYS B N 1
ATOM 1487 C CA . LYS B 1 69 ? 3.283 0.687 -3.387 1 96.5 69 LYS B CA 1
ATOM 1488 C C . LYS B 1 69 ? 4.387 -0.237 -3.896 1 96.5 69 LYS B C 1
ATOM 1490 O O . LYS B 1 69 ? 4.145 -1.09 -4.754 1 96.5 69 LYS B O 1
ATOM 1495 N N . LEU B 1 70 ? 5.508 -0.055 -3.389 1 96 70 LEU B N 1
ATOM 1496 C CA . LEU B 1 70 ? 6.641 -0.886 -3.779 1 96 70 LEU B CA 1
ATOM 1497 C C . LEU B 1 70 ? 6.398 -2.346 -3.404 1 96 70 LEU B C 1
ATOM 1499 O O . LEU B 1 70 ? 6.672 -3.248 -4.199 1 96 70 LEU B O 1
ATOM 1503 N N . ASN B 1 71 ? 5.93 -2.461 -2.189 1 93.69 71 ASN B N 1
ATOM 1504 C CA . ASN B 1 71 ? 5.645 -3.816 -1.732 1 93.69 71 ASN B CA 1
ATOM 1505 C C . ASN B 1 71 ? 4.598 -4.496 -2.611 1 93.69 71 ASN B C 1
ATOM 1507 O O . ASN B 1 71 ? 4.715 -5.684 -2.92 1 93.69 71 ASN B O 1
ATOM 1511 N N . ALA B 1 72 ? 3.627 -3.764 -2.963 1 90.94 72 ALA B N 1
ATOM 1512 C CA . ALA B 1 72 ? 2.582 -4.309 -3.826 1 90.94 72 ALA B CA 1
ATOM 1513 C C . ALA B 1 72 ? 3.15 -4.715 -5.184 1 90.94 72 ALA B C 1
ATOM 1515 O O . ALA B 1 72 ? 2.814 -5.781 -5.707 1 90.94 72 ALA B O 1
ATOM 1516 N N . GLU B 1 73 ? 3.967 -3.895 -5.738 1 92.69 73 GLU B N 1
ATOM 1517 C CA . GLU B 1 73 ? 4.598 -4.199 -7.02 1 92.69 73 GLU B CA 1
ATOM 1518 C C . GLU B 1 73 ? 5.461 -5.453 -6.926 1 92.69 73 GLU B C 1
ATOM 1520 O O . GLU B 1 73 ? 5.438 -6.297 -7.824 1 92.69 73 GLU B O 1
ATOM 1525 N N . ASN B 1 74 ? 6.195 -5.594 -5.879 1 93.94 74 ASN B N 1
ATOM 1526 C CA . ASN B 1 74 ? 7.051 -6.754 -5.668 1 93.94 74 ASN B CA 1
ATOM 1527 C C . ASN B 1 74 ? 6.234 -8.031 -5.52 1 93.94 74 ASN B C 1
ATOM 1529 O O . ASN B 1 74 ? 6.598 -9.078 -6.074 1 93.94 74 ASN B O 1
ATOM 1533 N N . ALA B 1 75 ? 5.18 -7.93 -4.723 1 89.81 75 ALA B N 1
ATOM 1534 C CA . ALA B 1 75 ? 4.316 -9.086 -4.52 1 89.81 75 ALA B CA 1
ATOM 1535 C C . ALA B 1 75 ? 3.717 -9.562 -5.84 1 89.81 75 ALA B C 1
ATOM 1537 O O . ALA B 1 75 ? 3.643 -10.766 -6.098 1 89.81 75 ALA B O 1
ATOM 1538 N N . GLU B 1 76 ? 3.367 -8.617 -6.645 1 91.12 76 GLU B N 1
ATOM 1539 C CA . GLU B 1 76 ? 2.805 -8.953 -7.949 1 91.12 76 GLU B CA 1
ATOM 1540 C C . GLU B 1 76 ? 3.848 -9.602 -8.852 1 91.12 76 GLU B C 1
ATOM 1542 O O . GLU B 1 76 ? 3.549 -10.57 -9.562 1 91.12 76 GLU B O 1
ATOM 1547 N N . SER B 1 77 ? 4.996 -9.109 -8.844 1 94.25 77 SER B N 1
ATOM 1548 C CA . SER B 1 77 ? 6.086 -9.664 -9.641 1 94.25 77 SER B CA 1
ATOM 1549 C C . SER B 1 77 ? 6.398 -11.102 -9.234 1 94.25 77 SER B C 1
ATOM 1551 O O . SER B 1 77 ? 6.621 -11.961 -10.086 1 94.25 77 SER B O 1
ATOM 1553 N N . LYS B 1 78 ? 6.395 -11.273 -7.961 1 92.06 78 LYS B N 1
ATOM 1554 C CA . LYS B 1 78 ? 6.664 -12.609 -7.441 1 92.06 78 LYS B CA 1
ATOM 1555 C C . LYS B 1 78 ? 5.562 -13.586 -7.844 1 92.06 78 LYS B C 1
ATOM 1557 O O . LYS B 1 78 ? 5.844 -14.719 -8.25 1 92.06 78 LYS B O 1
ATOM 1562 N N . LYS B 1 79 ? 4.355 -13.148 -7.672 1 91.06 79 LYS B N 1
ATOM 1563 C CA . LYS B 1 79 ? 3.219 -13.961 -8.102 1 91.06 79 LYS B CA 1
ATOM 1564 C C . LYS B 1 79 ? 3.34 -14.344 -9.57 1 91.06 79 LYS B C 1
ATOM 1566 O O . LYS B 1 79 ? 3.127 -15.5 -9.938 1 91.06 79 LYS B O 1
ATOM 1571 N N . ASN B 1 80 ? 3.688 -13.398 -10.422 1 93.81 80 ASN B N 1
ATOM 1572 C CA . ASN B 1 80 ? 3.824 -13.641 -11.852 1 93.81 80 ASN B CA 1
ATOM 1573 C C . ASN B 1 80 ? 4.945 -14.633 -12.148 1 93.81 80 ASN B C 1
ATOM 1575 O O . ASN B 1 80 ? 4.812 -15.477 -13.039 1 93.81 80 ASN B O 1
ATOM 1579 N N . ALA B 1 81 ? 5.965 -14.578 -11.375 1 93.94 81 ALA B N 1
ATOM 1580 C CA . ALA B 1 81 ? 7.09 -15.484 -11.562 1 93.94 81 ALA B CA 1
ATOM 1581 C C . ALA B 1 81 ? 6.695 -16.922 -11.25 1 93.94 81 ALA B C 1
ATOM 1583 O O . ALA B 1 81 ? 7.043 -17.844 -11.992 1 93.94 81 ALA B O 1
ATOM 1584 N N . VAL B 1 82 ? 5.938 -17.078 -10.211 1 93 82 VAL B N 1
ATOM 1585 C CA . VAL B 1 82 ? 5.496 -18.406 -9.82 1 93 82 VAL B CA 1
ATOM 1586 C C . VAL B 1 82 ? 4.477 -18.938 -10.828 1 93 82 VAL B C 1
ATOM 1588 O O . VAL B 1 82 ? 4.473 -20.125 -11.164 1 93 82 VAL B O 1
ATOM 1591 N N . GLN B 1 83 ? 3.691 -18.094 -11.344 1 92.75 83 GLN B N 1
ATOM 1592 C CA . GLN B 1 83 ? 2.703 -18.469 -12.352 1 92.75 83 GLN B CA 1
ATOM 1593 C C . GLN B 1 83 ? 3.379 -18.938 -13.633 1 92.75 83 GLN B C 1
ATOM 1595 O O . GLN B 1 83 ? 2.922 -19.891 -14.273 1 92.75 83 GLN B O 1
ATOM 1600 N N . ILE B 1 84 ? 4.41 -18.281 -14.023 1 94.62 84 ILE B N 1
ATOM 1601 C CA . ILE B 1 84 ? 5.168 -18.656 -15.211 1 94.62 84 ILE B CA 1
ATOM 1602 C C . ILE B 1 84 ? 5.777 -20.047 -15.016 1 94.62 84 ILE B C 1
ATOM 1604 O O . ILE B 1 84 ? 5.723 -20.891 -15.914 1 94.62 84 ILE B O 1
ATOM 1608 N N . GLN B 1 85 ? 6.238 -20.281 -13.844 1 91.75 85 GLN B N 1
ATOM 1609 C CA . GLN B 1 85 ? 6.805 -21.578 -13.516 1 91.75 85 GLN B CA 1
ATOM 1610 C C . GLN B 1 85 ? 5.742 -22.672 -13.594 1 91.75 85 GLN B C 1
ATOM 1612 O O . GLN B 1 85 ? 5.992 -23.75 -14.125 1 91.75 85 GLN B O 1
ATOM 1617 N N . LEU B 1 86 ? 4.621 -22.375 -13.078 1 92.5 86 LEU B N 1
ATOM 1618 C CA . LEU B 1 86 ? 3.516 -23.328 -13.094 1 92.5 86 LEU B CA 1
ATOM 1619 C C . LEU B 1 86 ? 3.092 -23.641 -14.523 1 92.5 86 LEU B C 1
ATOM 1621 O O . LEU B 1 86 ? 2.85 -24.797 -14.867 1 92.5 86 LEU B O 1
ATOM 1625 N N . ASN B 1 87 ? 3.059 -22.641 -15.32 1 93.56 87 ASN B N 1
ATOM 1626 C CA . ASN B 1 87 ? 2.676 -22.828 -16.719 1 93.56 87 ASN B CA 1
ATOM 1627 C C . ASN B 1 87 ? 3.699 -23.672 -17.469 1 93.56 87 ASN B C 1
ATOM 1629 O O . ASN B 1 87 ? 3.332 -24.516 -18.281 1 93.56 87 ASN B O 1
ATOM 1633 N N . LYS B 1 88 ? 4.898 -23.469 -17.172 1 92.62 88 LYS B N 1
ATOM 1634 C CA . LYS B 1 88 ? 5.961 -24.25 -17.797 1 92.62 88 LYS B CA 1
ATOM 1635 C C . LYS B 1 88 ? 5.867 -25.719 -17.406 1 92.62 88 LYS B C 1
ATOM 1637 O O . LYS B 1 88 ? 5.988 -26.609 -18.25 1 92.62 88 LYS B O 1
ATOM 1642 N N . LEU B 1 89 ? 5.598 -25.938 -16.172 1 87.38 89 LEU B N 1
ATOM 1643 C CA . LEU B 1 89 ? 5.461 -27.312 -15.688 1 87.38 89 LEU B CA 1
ATOM 1644 C C . LEU B 1 89 ? 4.238 -27.984 -16.297 1 87.38 89 LEU B C 1
ATOM 1646 O O . LEU B 1 89 ? 4.297 -29.156 -16.688 1 87.38 89 LEU B O 1
ATOM 1650 N N . ASN B 1 90 ? 3.209 -27.25 -16.406 1 89.5 90 ASN B N 1
ATOM 1651 C CA . ASN B 1 90 ? 1.998 -27.781 -17.031 1 89.5 90 ASN B CA 1
ATOM 1652 C C . ASN B 1 90 ? 2.229 -28.109 -18.5 1 89.5 90 ASN B C 1
ATOM 1654 O O . ASN B 1 90 ? 1.719 -29.125 -19 1 89.5 90 ASN B O 1
ATOM 1658 N N . GLU B 1 91 ? 3.016 -27.328 -19.156 1 92 91 GLU B N 1
ATOM 1659 C CA . GLU B 1 91 ? 3.346 -27.578 -20.562 1 92 91 GLU B CA 1
ATOM 1660 C C . GLU B 1 91 ? 4.211 -28.828 -20.703 1 92 91 GLU B C 1
ATOM 1662 O O . GLU B 1 91 ? 3.984 -29.641 -21.594 1 92 91 GLU B O 1
ATOM 1667 N N . GLU B 1 92 ? 5.102 -28.953 -19.812 1 86 92 GLU B N 1
ATOM 1668 C CA . GLU B 1 92 ? 5.977 -30.125 -19.828 1 86 92 GLU B CA 1
ATOM 1669 C C . GLU B 1 92 ? 5.184 -31.406 -19.578 1 86 92 GLU B C 1
ATOM 1671 O O . GLU B 1 92 ? 5.395 -32.406 -20.266 1 86 92 GLU B O 1
ATOM 1676 N N . ILE B 1 93 ? 4.301 -31.312 -18.719 1 84.38 93 ILE B N 1
ATOM 1677 C CA . ILE B 1 93 ? 3.467 -32.469 -18.391 1 84.38 93 ILE B CA 1
ATOM 1678 C C . ILE B 1 93 ? 2.535 -32.781 -19.562 1 84.38 93 ILE B C 1
ATOM 1680 O O . ILE B 1 93 ? 2.328 -33.938 -19.906 1 84.38 93 ILE B O 1
ATOM 1684 N N . ALA B 1 94 ? 2.061 -31.734 -20.172 1 88 94 ALA B N 1
ATOM 1685 C CA . ALA B 1 94 ? 1.185 -31.906 -21.328 1 88 94 ALA B CA 1
ATOM 1686 C C . ALA B 1 94 ? 1.933 -32.531 -22.484 1 88 94 ALA B C 1
ATOM 1688 O O . ALA B 1 94 ? 1.395 -33.406 -23.172 1 88 94 ALA B O 1
ATOM 1689 N N . GLU B 1 95 ? 3.148 -32.188 -22.656 1 89.31 95 GLU B N 1
ATOM 1690 C CA . GLU B 1 95 ? 3.975 -32.75 -23.719 1 89.31 95 GLU B CA 1
ATOM 1691 C C . GLU B 1 95 ? 4.281 -34.219 -23.469 1 89.31 95 GLU B C 1
ATOM 1693 O O . GLU B 1 95 ? 4.211 -35.031 -24.375 1 89.31 95 GLU B O 1
ATOM 1698 N N . GLN B 1 96 ? 4.512 -34.562 -22.266 1 82.25 96 GLN B N 1
ATOM 1699 C CA . GLN B 1 96 ? 4.789 -35.969 -21.891 1 82.25 96 GLN B CA 1
ATOM 1700 C C . GLN B 1 96 ? 3.555 -36.844 -22.062 1 82.25 96 GLN B C 1
ATOM 1702 O O . GLN B 1 96 ? 3.648 -37.969 -22.562 1 82.25 96 GLN B O 1
ATOM 1707 N N . ASN B 1 97 ? 2.428 -36.25 -21.734 1 85.81 97 ASN B N 1
ATOM 1708 C CA . ASN B 1 97 ? 1.171 -36.969 -21.875 1 85.81 97 ASN B CA 1
ATOM 1709 C C . ASN B 1 97 ? 0.809 -37.188 -23.344 1 85.81 97 ASN B C 1
ATOM 1711 O O . ASN B 1 97 ? 0.267 -38.219 -23.703 1 85.81 97 ASN B O 1
ATOM 1715 N N . ALA B 1 98 ? 1.167 -36.219 -24.141 1 89.81 98 ALA B N 1
ATOM 1716 C CA . ALA B 1 98 ? 0.888 -36.312 -25.578 1 89.81 98 ALA B CA 1
ATOM 1717 C C . ALA B 1 98 ? 1.712 -37.438 -26.219 1 89.81 98 ALA B C 1
ATOM 1719 O O . ALA B 1 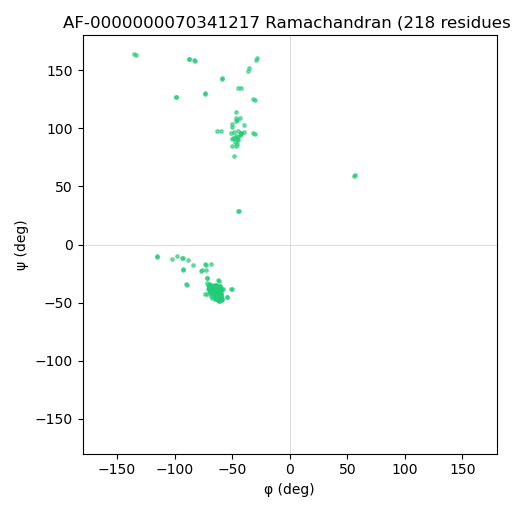98 ? 1.204 -38.188 -27.047 1 89.81 98 ALA B O 1
ATOM 1720 N N . VAL B 1 99 ? 2.889 -37.562 -25.75 1 87.5 99 VAL B N 1
ATOM 1721 C CA . VAL B 1 99 ? 3.77 -38.625 -26.25 1 87.5 99 VAL B CA 1
ATOM 1722 C C . VAL B 1 99 ? 3.258 -40 -25.812 1 87.5 99 VAL B C 1
ATOM 1724 O O . VAL B 1 99 ? 3.205 -40.938 -26.609 1 87.5 99 VAL B O 1
ATOM 1727 N N . LEU B 1 100 ? 2.818 -40.094 -24.641 1 83.44 100 LEU B N 1
ATOM 1728 C CA . LEU B 1 100 ? 2.328 -41.344 -24.094 1 83.44 100 LEU B CA 1
ATOM 1729 C C . LEU B 1 100 ? 1.029 -41.781 -24.766 1 83.44 100 LEU B C 1
ATOM 1731 O O . LEU B 1 100 ? 0.825 -42.969 -25.047 1 83.44 100 LEU B O 1
ATOM 1735 N N . GLU B 1 101 ? 0.265 -40.844 -25.031 1 88.81 101 GLU B N 1
ATOM 1736 C CA . GLU B 1 101 ? -0.992 -41.125 -25.719 1 88.81 101 GLU B CA 1
ATOM 1737 C C . GLU B 1 101 ? -0.746 -41.594 -27.141 1 88.81 101 GLU B C 1
ATOM 1739 O O . GLU B 1 101 ? -1.423 -42.5 -27.641 1 88.81 101 GLU B O 1
ATOM 1744 N N . PHE B 1 102 ? 0.285 -41 -27.703 1 88.44 102 PHE B N 1
ATOM 1745 C CA . PHE B 1 102 ? 0.634 -41.375 -29.062 1 88.44 102 PHE B CA 1
ATOM 1746 C C . PHE B 1 102 ? 1.17 -42.812 -29.125 1 88.44 102 PHE B C 1
ATOM 1748 O O . PHE B 1 102 ? 0.803 -43.594 -30 1 88.44 102 PHE B O 1
ATOM 1755 N N . VAL B 1 103 ? 1.878 -43.25 -28.219 1 86.44 103 VAL B N 1
ATOM 1756 C CA . VAL B 1 103 ? 2.457 -44.594 -28.156 1 86.44 103 VAL B CA 1
ATOM 1757 C C . VAL B 1 103 ? 1.36 -45.594 -27.875 1 86.44 103 VAL B C 1
ATOM 1759 O O . VAL B 1 103 ? 1.329 -46.688 -28.484 1 86.44 103 VAL B O 1
ATOM 1762 N N . ASP B 1 104 ? 0.506 -45.25 -26.984 1 86.88 104 ASP B N 1
ATOM 1763 C CA . ASP B 1 104 ? -0.587 -46.125 -26.625 1 86.88 104 ASP B CA 1
ATOM 1764 C C . ASP B 1 104 ? -1.521 -46.375 -27.797 1 86.88 104 ASP B C 1
ATOM 1766 O O . ASP B 1 104 ? -1.998 -47.5 -28 1 86.88 104 ASP B O 1
ATOM 1770 N N . ALA B 1 105 ? -1.657 -45.344 -28.547 1 87.94 105 ALA B N 1
ATOM 1771 C CA . ALA B 1 105 ? -2.525 -45.469 -29.719 1 87.94 105 ALA B CA 1
ATOM 1772 C C . ALA B 1 105 ? -1.889 -46.344 -30.781 1 87.94 105 ALA B C 1
ATOM 1774 O O . ALA B 1 105 ? -2.58 -47.094 -31.453 1 87.94 105 ALA B O 1
ATOM 1775 N N . GLY B 1 106 ? -0.613 -46.25 -30.969 1 83.69 106 GLY B N 1
ATOM 1776 C CA . GLY B 1 106 ? 0.114 -47.062 -31.922 1 83.69 106 GLY B CA 1
ATOM 1777 C C . GLY B 1 106 ? 0.123 -48.531 -31.547 1 83.69 106 GLY B C 1
ATOM 1778 O O . GLY B 1 106 ? -0.005 -49.406 -32.438 1 83.69 106 GLY B O 1
ATOM 1779 N N . GLU B 1 107 ? 0.161 -48.906 -30.375 1 84.69 107 GLU B N 1
ATOM 1780 C CA . GLU B 1 107 ? 0.171 -50.281 -29.906 1 84.69 107 GLU B CA 1
ATOM 1781 C C . GLU B 1 107 ? -1.188 -50.938 -30.109 1 84.69 107 GLU B C 1
ATOM 1783 O O . GLU B 1 107 ? -1.266 -52.125 -30.422 1 84.69 107 GLU B O 1
ATOM 1788 N N . LYS B 1 108 ? -2.203 -50.188 -30 1 84.62 108 LYS B N 1
ATOM 1789 C CA . LYS B 1 108 ? -3.553 -50.719 -30.156 1 84.62 108 LYS B CA 1
ATOM 1790 C C . LYS B 1 108 ? -3.844 -51.031 -31.625 1 84.62 108 LYS B C 1
ATOM 1792 O O . LYS B 1 108 ? -4.609 -51.969 -31.922 1 84.62 108 LYS B O 1
ATOM 1797 N N . GLN B 1 109 ? -3.072 -50.375 -32.469 1 80.75 109 GLN B N 1
ATOM 1798 C CA . GLN B 1 109 ? -3.283 -50.594 -33.875 1 80.75 109 GLN B CA 1
ATOM 1799 C C . GLN B 1 109 ? -2.545 -51.844 -34.344 1 80.75 109 GLN B C 1
ATOM 1801 O O . GLN B 1 109 ? -2.967 -52.5 -35.312 1 80.75 109 GLN B O 1
ATOM 1806 N N . TRP B 1 110 ? -1.547 -52.344 -33.562 1 85.25 110 TRP B N 1
ATOM 1807 C CA . TRP B 1 110 ? -0.755 -53.531 -33.969 1 85.25 110 TRP B CA 1
ATOM 1808 C C . TRP B 1 110 ? -1.285 -54.781 -33.312 1 85.25 110 TRP B C 1
ATOM 1810 O O . TRP B 1 110 ? -0.97 -55.906 -33.781 1 85.25 110 TRP B O 1
ATOM 1820 N N . ARG B 1 111 ? -2.117 -54.75 -32.438 1 67.69 111 ARG B N 1
ATOM 1821 C CA . ARG B 1 111 ? -2.748 -55.969 -31.891 1 67.69 111 ARG B CA 1
ATOM 1822 C C . ARG B 1 111 ? -3.967 -56.344 -32.719 1 67.69 111 ARG B C 1
ATOM 1824 O O . ARG B 1 111 ? -4.648 -55.5 -33.281 1 67.69 111 ARG B O 1
#

Solvent-accessible surface area (backbone atoms only — not comparable to full-atom values): 12982 Å² total; per-residue (Å²): 134,80,80,75,76,78,80,76,79,77,78,77,70,80,70,78,82,64,76,66,81,70,52,69,68,58,50,61,65,42,48,60,56,52,36,49,54,32,51,52,55,39,55,74,73,46,74,83,67,85,46,89,47,67,46,42,41,43,48,44,42,45,51,49,50,53,48,51,52,51,49,37,53,49,40,48,51,50,34,51,52,53,49,52,50,42,51,52,50,50,50,53,50,50,53,54,49,51,53,50,51,52,51,52,53,52,53,60,68,73,104,137,83,79,77,76,78,79,77,79,77,76,77,69,81,68,78,85,61,74,67,83,69,52,70,69,59,48,61,64,43,47,59,55,50,36,50,52,32,51,52,56,40,56,75,74,46,75,84,68,86,46,89,48,68,46,41,41,42,48,45,44,47,51,48,51,53,48,49,52,51,50,38,52,50,41,48,51,51,32,52,52,54,49,52,51,44,52,51,52,51,48,53,51,49,53,53,49,52,52,51,52,51,52,55,53,56,53,61,69,73,100

pLDDT: mean 83.8, std 18.64, range [34.56, 98.75]

Sequence (222 aa):
MLKRKRQKKHKKKPTHGREEPMNHVEAERLRPKKLNQRFYALRAVVPNITGMDKASLLEDTVRYINELKLNAENAESKKNAVQIQLNKLNEEIAEQNAVLEFVDAGEKQWRMLKRKRQKKHKKKPTHGREEPMNHVEAERLRPKKLNQRFYALRAVVPNITGMDKASLLEDTVRYINELKLNAENAESKKNAVQIQLNKLNEEIAEQNAVLEFVDAGEKQWR